Protein AF-D1GCA0-F1 (afdb_monomer_lite)

InterPro domains:
  IPR001223 Glycoside hydrolase family 18, catalytic domain [PF00704] (4-141)
  IPR001223 Glycoside hydrolase family 18, catalytic domain [PS51910] (1-158)
  IPR017853 Glycoside hydrolase superfamily [SSF51445] (5-152)
  IPR029070 Chitinase insertion domain superfamily [G3DSA:3.10.50.10] (46-112)
  IPR029070 Chitinase insertion domain superfamily [SSF54556] (42-112)
  IPR050314 Glycosyl hydrolase family 18 [PTHR11177] (16-155)

Secondary structure (DSSP, 8-state):
--TTSSSB---TT-HHHHHHHHHHHHTTT--GGG-EEEEESEEEEEEES-TT--STTSBEEEPPPPPTTT--TTEEEHHHHHHHHHHHT---EEETTTTEEEEEETTEEEEE--HHHHHHHHHHHHHTT-SEEEEE-GGGS-TT-HHHHHHHHH-TTGGG-------SSSS---------S--PPPTTPPPPTT-PPPBP-STTPPTT-B----SS---

Radius of gyration: 20.36 Å; chains: 1; bounding box: 47×57×42 Å

Sequence (219 aa):
GNKWTGDFLDAHTNLTELTESLDLLWRNDISPDKVVMGIAFYSRAFTVADTNCMTPGCRFASGPDAGPCSAQTGILLNSELDDIRTNKSLTPTLDKEAAVQIVTWDNQWATYDDETTFKLRTEFAKNTCLGGVMVWAVSHDTYDGSYSRALAAISPRSNQFKALTVSSDGLTVTEDERVRQCKWTNCGQTCPDDYVAVSRSDPGYRKGELMMDSIDCPK

Structure (mmCIF, N/CA/C/O backbone):
data_AF-D1GCA0-F1
#
_entry.id   AF-D1GCA0-F1
#
loop_
_atom_site.group_PDB
_atom_site.id
_atom_site.type_symbol
_atom_site.label_atom_id
_atom_site.label_alt_id
_atom_site.label_comp_id
_atom_site.label_asym_id
_atom_site.label_entity_id
_atom_site.label_seq_id
_atom_site.pdbx_PDB_ins_code
_atom_site.Cartn_x
_atom_site.Cartn_y
_atom_site.Cartn_z
_atom_site.occupancy
_atom_site.B_iso_or_equiv
_atom_site.auth_seq_id
_atom_site.auth_comp_id
_atom_site.auth_asym_id
_atom_site.auth_atom_id
_atom_site.pdbx_PDB_model_num
ATOM 1 N N . GLY A 1 1 ? -24.423 -10.823 -2.439 1.00 49.25 1 GLY A N 1
ATOM 2 C CA . GLY A 1 1 ? -23.350 -10.961 -3.443 1.00 49.25 1 GLY A CA 1
ATOM 3 C C . GLY A 1 1 ? -23.150 -12.422 -3.790 1.00 49.25 1 GLY A C 1
ATOM 4 O O . GLY A 1 1 ? -23.690 -13.275 -3.090 1.00 49.25 1 GLY A O 1
ATOM 5 N N . ASN A 1 2 ? -22.413 -12.721 -4.865 1.00 52.22 2 ASN A N 1
ATOM 6 C CA . ASN A 1 2 ? -21.930 -14.085 -5.098 1.00 52.22 2 ASN A CA 1
ATOM 7 C C . ASN A 1 2 ? -20.855 -14.422 -4.035 1.00 52.22 2 ASN A C 1
ATOM 9 O O . ASN A 1 2 ? -20.308 -13.510 -3.416 1.00 52.22 2 ASN A O 1
ATOM 13 N N . LYS A 1 3 ? -20.561 -15.708 -3.802 1.00 57.75 3 LYS A N 1
ATOM 14 C CA . LYS A 1 3 ? -19.644 -16.145 -2.727 1.00 57.75 3 LYS A CA 1
ATOM 15 C C . LYS A 1 3 ? -18.187 -15.663 -2.868 1.00 57.75 3 LYS A C 1
ATOM 17 O O . LYS A 1 3 ? -17.429 -15.806 -1.922 1.00 57.75 3 LYS A O 1
ATOM 22 N N . TRP A 1 4 ? -17.822 -15.134 -4.033 1.00 62.09 4 TRP A N 1
ATOM 23 C CA . TRP A 1 4 ? -16.486 -14.669 -4.413 1.00 62.09 4 TRP A CA 1
ATOM 24 C C . TRP A 1 4 ? -16.377 -13.137 -4.493 1.00 62.09 4 TRP A C 1
ATOM 26 O O . TRP A 1 4 ? -15.285 -12.601 -4.458 1.00 62.09 4 TRP A O 1
ATOM 36 N N . THR A 1 5 ? -17.500 -12.422 -4.599 1.00 70.00 5 THR A N 1
ATOM 37 C CA . THR A 1 5 ? -17.575 -10.951 -4.674 1.00 70.00 5 THR A CA 1
ATOM 38 C C . THR A 1 5 ? -18.537 -10.437 -3.602 1.00 70.00 5 THR A C 1
ATOM 40 O O . THR A 1 5 ? -19.523 -9.741 -3.884 1.00 70.00 5 THR A O 1
ATOM 43 N N . GLY A 1 6 ? -18.338 -10.926 -2.379 1.00 85.88 6 GLY A N 1
ATOM 44 C CA . GLY A 1 6 ? -19.095 -10.505 -1.209 1.00 85.88 6 GLY A CA 1
ATOM 45 C C . GLY A 1 6 ? -18.614 -9.164 -0.666 1.00 85.88 6 GLY A C 1
ATOM 46 O O . GLY A 1 6 ? -17.624 -8.600 -1.119 1.00 85.88 6 GLY A O 1
ATOM 47 N N . ASP A 1 7 ? -19.327 -8.672 0.334 1.00 92.06 7 ASP A N 1
ATOM 48 C CA . ASP A 1 7 ? -18.989 -7.505 1.143 1.00 92.06 7 ASP A CA 1
ATOM 49 C C . ASP A 1 7 ? -17.895 -7.833 2.170 1.00 92.06 7 ASP A C 1
ATOM 51 O O . ASP A 1 7 ? -18.039 -7.531 3.349 1.00 92.06 7 ASP A O 1
ATOM 55 N N . PHE A 1 8 ? -16.824 -8.502 1.740 1.00 93.94 8 PHE A N 1
ATOM 56 C CA . PHE A 1 8 ? -15.749 -8.960 2.616 1.00 93.94 8 PHE A CA 1
ATOM 57 C C . PHE A 1 8 ? -14.563 -7.994 2.614 1.00 93.94 8 PHE A C 1
ATOM 59 O O . PHE A 1 8 ? -14.211 -7.428 1.581 1.00 93.94 8 PHE A O 1
ATOM 66 N N . LEU A 1 9 ? -13.952 -7.809 3.782 1.00 95.25 9 LEU A N 1
ATOM 67 C CA . LEU A 1 9 ? -12.674 -7.129 3.939 1.00 95.25 9 LEU A CA 1
ATOM 68 C C . LEU A 1 9 ? -11.596 -7.974 3.270 1.00 95.25 9 LEU A C 1
ATOM 70 O O . LEU A 1 9 ? -11.377 -9.120 3.664 1.00 95.25 9 LEU A O 1
ATOM 74 N N . ASP A 1 10 ? -10.920 -7.391 2.291 1.00 94.06 10 ASP A N 1
ATOM 75 C CA . ASP A 1 10 ? -9.757 -7.983 1.645 1.00 94.06 10 ASP A CA 1
ATOM 76 C C . ASP A 1 10 ? -8.827 -6.880 1.138 1.00 94.06 10 ASP A C 1
ATOM 78 O O . ASP A 1 10 ? -9.198 -5.701 1.036 1.00 94.06 10 ASP A O 1
ATOM 82 N N . ALA A 1 11 ? -7.587 -7.256 0.867 1.00 94.56 11 ALA A N 1
ATO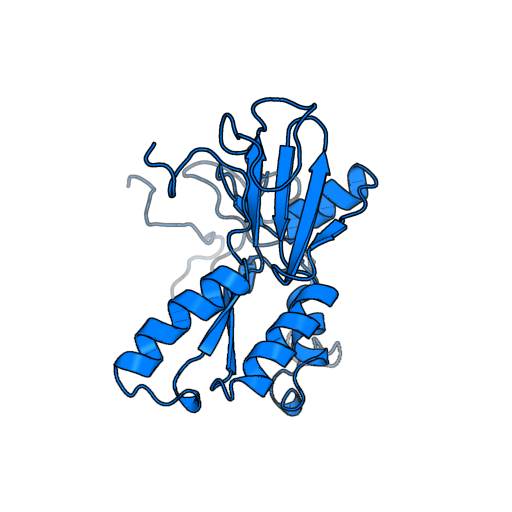M 83 C CA . ALA A 1 11 ? -6.565 -6.344 0.418 1.00 94.56 11 ALA A CA 1
ATOM 84 C C . ALA A 1 11 ? -6.637 -6.136 -1.092 1.00 94.56 11 ALA A C 1
ATOM 86 O O . ALA A 1 11 ? -6.470 -7.056 -1.882 1.00 94.56 11 ALA A O 1
ATOM 87 N N . HIS A 1 12 ? -6.777 -4.882 -1.515 1.00 92.94 12 HIS A N 1
ATOM 88 C CA . HIS A 1 12 ? -6.793 -4.529 -2.940 1.00 92.94 12 HIS A CA 1
ATOM 89 C C . HIS A 1 12 ? -5.475 -4.833 -3.678 1.00 92.94 12 HIS A C 1
ATOM 91 O O . HIS A 1 12 ? -5.421 -4.819 -4.906 1.00 92.94 12 HIS A O 1
ATOM 97 N N . THR A 1 13 ? -4.407 -5.059 -2.917 1.00 94.31 13 THR A N 1
ATOM 98 C CA . THR A 1 13 ? -3.049 -5.358 -3.363 1.00 94.31 13 THR A CA 1
ATOM 99 C C . THR A 1 13 ? -2.613 -6.781 -2.993 1.00 94.31 13 THR A C 1
ATOM 101 O O . THR A 1 13 ? -1.414 -7.066 -3.008 1.00 94.31 13 THR A O 1
ATOM 104 N N . ASN A 1 14 ? -3.563 -7.677 -2.693 1.00 95.69 14 ASN A N 1
ATOM 105 C CA . ASN A 1 14 ? -3.295 -9.056 -2.293 1.00 95.69 14 ASN A CA 1
ATOM 106 C C . ASN A 1 14 ? -2.416 -9.789 -3.326 1.00 95.69 14 ASN A C 1
ATOM 108 O O . ASN A 1 14 ? -2.804 -10.000 -4.478 1.00 95.69 14 ASN A O 1
ATOM 112 N N . LEU A 1 15 ? -1.203 -10.166 -2.914 1.00 96.12 15 LEU A N 1
ATOM 113 C CA . LEU A 1 15 ? -0.208 -10.775 -3.794 1.00 96.12 15 LEU A CA 1
ATOM 114 C C . LEU A 1 15 ? -0.631 -12.162 -4.303 1.00 96.12 15 LEU A C 1
ATOM 116 O O . LEU A 1 15 ? -0.226 -12.555 -5.399 1.00 96.12 15 LEU A O 1
ATOM 120 N N . THR A 1 16 ? -1.459 -12.889 -3.547 1.00 94.94 16 THR A N 1
ATOM 121 C CA . THR A 1 16 ? -1.982 -14.196 -3.974 1.00 94.94 16 THR A CA 1
ATOM 122 C C . THR A 1 16 ? -2.926 -14.040 -5.169 1.00 94.94 16 THR A C 1
ATOM 124 O O . THR A 1 16 ? -2.688 -14.649 -6.211 1.00 94.94 16 THR A O 1
ATOM 127 N N . GLU A 1 17 ? -3.892 -13.120 -5.092 1.00 93.69 17 GLU A N 1
ATOM 128 C CA . GLU A 1 17 ? -4.790 -12.786 -6.207 1.00 93.69 17 GLU A CA 1
ATOM 129 C C . GLU A 1 17 ? -4.039 -12.184 -7.402 1.00 93.69 17 GLU A C 1
ATOM 131 O O . GLU A 1 17 ? -4.348 -12.471 -8.563 1.00 93.69 17 GLU A O 1
ATOM 136 N N . LEU A 1 18 ? -3.011 -11.368 -7.138 1.00 94.75 18 LEU A N 1
ATOM 137 C CA . LEU A 1 18 ? -2.137 -10.837 -8.184 1.00 94.75 18 LEU A CA 1
ATOM 138 C C . LEU A 1 18 ? -1.429 -11.977 -8.926 1.00 94.75 18 LEU A C 1
ATOM 140 O O . LEU A 1 18 ? -1.359 -11.958 -10.155 1.00 94.75 18 LEU A O 1
ATOM 144 N N . THR A 1 19 ? -0.945 -12.987 -8.202 1.00 94.81 19 THR A N 1
ATOM 145 C CA . THR A 1 19 ? -0.281 -14.160 -8.788 1.00 94.81 19 THR A CA 1
ATOM 146 C C . THR A 1 19 ? -1.238 -14.958 -9.672 1.00 94.81 19 THR A C 1
ATOM 148 O O . THR A 1 19 ? -0.874 -15.310 -10.795 1.00 94.81 19 THR A O 1
ATOM 151 N N . GLU A 1 20 ? -2.476 -15.181 -9.223 1.00 94.56 20 GLU A N 1
ATOM 152 C CA . GLU A 1 20 ? -3.515 -15.824 -10.041 1.00 94.56 20 GLU A CA 1
ATOM 153 C C . GLU A 1 20 ? -3.855 -14.998 -11.290 1.00 94.56 20 GLU A C 1
ATOM 155 O O . GLU A 1 20 ? -4.016 -15.541 -12.383 1.00 94.56 20 GLU A O 1
ATOM 160 N N . SER A 1 21 ? -3.900 -13.671 -11.158 1.00 93.25 21 SER A N 1
ATOM 161 C CA . SER A 1 21 ? -4.176 -12.763 -12.275 1.00 93.25 21 SER A CA 1
ATOM 162 C C . SER A 1 21 ? -3.061 -12.769 -13.327 1.00 93.25 21 SER A C 1
ATOM 164 O O . SER A 1 21 ? -3.344 -12.697 -14.524 1.00 93.25 21 SER A O 1
ATOM 166 N N . LEU A 1 22 ? -1.795 -12.893 -12.913 1.00 95.94 22 LEU A N 1
ATOM 167 C CA . LEU A 1 22 ? -0.655 -13.002 -13.831 1.00 95.94 22 LEU A CA 1
ATOM 168 C C . LEU A 1 22 ? -0.685 -14.293 -14.660 1.00 95.94 22 LEU A C 1
ATOM 170 O O . LEU A 1 22 ? -0.224 -14.280 -15.801 1.00 95.94 22 LEU A O 1
ATOM 174 N N . ASP A 1 23 ? -1.275 -15.377 -14.148 1.00 95.38 23 ASP A N 1
ATOM 175 C CA . ASP A 1 23 ? -1.420 -16.634 -14.896 1.00 95.38 23 ASP A CA 1
ATOM 176 C C . ASP A 1 23 ? -2.205 -16.438 -16.205 1.00 95.38 23 ASP A C 1
ATOM 178 O O . ASP A 1 23 ? -1.912 -17.067 -17.224 1.00 95.38 23 ASP A O 1
ATOM 182 N N . LEU A 1 24 ? -3.147 -15.488 -16.234 1.00 96.12 24 LEU A N 1
ATOM 183 C CA . LEU A 1 24 ? -3.864 -15.121 -17.458 1.00 96.12 24 LEU A CA 1
ATOM 184 C C . LEU A 1 24 ? -2.924 -14.569 -18.541 1.00 96.12 24 LEU A C 1
ATOM 186 O O . LEU A 1 24 ? -3.163 -14.807 -19.725 1.00 96.12 24 LEU A O 1
ATOM 190 N N . LEU A 1 25 ? -1.852 -13.866 -18.164 1.00 97.19 25 LEU A N 1
ATOM 191 C CA . LEU A 1 25 ? -0.849 -13.361 -19.107 1.00 97.19 25 LEU A CA 1
ATOM 192 C C . LEU A 1 25 ? 0.031 -14.500 -19.630 1.00 97.19 25 LEU A C 1
ATOM 194 O O . LEU A 1 25 ? 0.287 -14.579 -20.832 1.00 97.19 25 LEU A O 1
ATOM 198 N N . TRP A 1 26 ? 0.443 -15.414 -18.748 1.00 95.81 26 TRP A N 1
ATOM 199 C CA . TRP A 1 26 ? 1.304 -16.548 -19.101 1.00 95.81 26 TRP A CA 1
ATOM 200 C C . TRP A 1 26 ? 0.610 -17.540 -20.030 1.00 95.81 26 TRP A C 1
ATOM 202 O O . TRP A 1 26 ? 1.227 -18.034 -20.969 1.00 95.81 26 TRP A O 1
ATOM 212 N N . ARG A 1 27 ? -0.699 -17.751 -19.859 1.00 96.50 27 ARG A N 1
ATOM 213 C CA . ARG A 1 27 ? -1.524 -18.555 -20.781 1.00 96.50 27 ARG A CA 1
ATOM 214 C C . ARG A 1 27 ? -1.636 -17.972 -22.194 1.00 96.50 27 ARG A C 1
ATOM 216 O O . ARG A 1 27 ? -2.106 -18.669 -23.087 1.00 96.50 27 ARG A O 1
ATOM 223 N N . ASN A 1 28 ? -1.248 -16.713 -22.384 1.00 97.50 28 ASN A N 1
ATOM 224 C CA . ASN A 1 28 ? -1.249 -16.018 -23.671 1.00 97.50 28 ASN A CA 1
ATOM 225 C C . ASN A 1 28 ? 0.176 -15.735 -24.182 1.00 97.50 28 ASN A C 1
ATOM 227 O O . ASN A 1 28 ? 0.365 -14.825 -24.989 1.00 97.50 28 ASN A O 1
ATOM 231 N N . ASP A 1 29 ? 1.178 -16.479 -23.697 1.00 96.75 29 ASP A N 1
ATOM 232 C CA . ASP A 1 29 ? 2.583 -16.378 -24.118 1.00 96.75 29 ASP A CA 1
ATOM 233 C C . ASP A 1 29 ? 3.179 -14.961 -23.981 1.00 96.75 29 ASP A C 1
ATOM 235 O O . ASP A 1 29 ? 4.113 -14.570 -24.693 1.00 96.75 29 ASP A O 1
ATOM 239 N N . ILE A 1 30 ? 2.653 -14.158 -23.050 1.00 97.94 30 ILE A N 1
ATOM 240 C CA . ILE A 1 30 ? 3.244 -12.863 -22.722 1.00 97.94 30 ILE A CA 1
ATOM 241 C C . ILE A 1 30 ? 4.518 -13.119 -21.923 1.00 97.94 30 ILE A C 1
ATOM 243 O O . ILE A 1 30 ? 4.487 -13.712 -20.855 1.00 97.94 30 ILE A O 1
ATOM 247 N N . SER A 1 31 ? 5.658 -12.663 -22.433 1.00 97.44 31 SER A N 1
ATOM 248 C CA . SER A 1 31 ? 6.925 -12.808 -21.715 1.00 97.44 31 SER A CA 1
ATOM 249 C C . SER A 1 31 ? 6.941 -11.939 -20.440 1.00 97.44 31 SER A C 1
ATOM 251 O O . SER A 1 31 ? 6.560 -10.765 -20.527 1.00 97.44 31 SER A O 1
ATOM 253 N N . PRO A 1 32 ? 7.387 -12.453 -19.272 1.00 96.50 32 PRO A N 1
ATOM 254 C CA . PRO A 1 32 ? 7.345 -11.710 -18.009 1.00 96.50 32 PRO A CA 1
ATOM 255 C C . PRO A 1 32 ? 8.078 -10.367 -18.001 1.00 96.50 32 PRO A C 1
ATOM 257 O O . PRO A 1 32 ? 7.603 -9.410 -17.391 1.00 96.50 32 PRO A O 1
ATOM 260 N N . ASP A 1 33 ? 9.166 -10.237 -18.759 1.00 96.31 33 ASP A N 1
ATOM 261 C CA . ASP A 1 33 ? 9.940 -8.997 -18.898 1.00 96.31 33 ASP A CA 1
ATOM 262 C C . ASP A 1 33 ? 9.151 -7.846 -19.550 1.00 96.31 33 ASP A C 1
ATOM 264 O O . ASP A 1 33 ? 9.568 -6.689 -19.479 1.00 96.31 33 ASP A O 1
ATOM 268 N N . LYS A 1 34 ? 7.994 -8.138 -20.156 1.00 96.75 34 LYS A N 1
ATOM 269 C CA . LYS A 1 34 ? 7.064 -7.143 -20.714 1.00 96.75 34 LYS A CA 1
ATOM 270 C C . LYS A 1 34 ? 5.966 -6.719 -19.740 1.00 96.75 34 LYS A C 1
ATOM 272 O O . LYS A 1 34 ? 5.154 -5.861 -20.081 1.00 96.75 34 LYS A O 1
ATOM 277 N N . VAL A 1 35 ? 5.918 -7.313 -18.551 1.00 97.12 35 VAL A N 1
ATOM 278 C CA . VAL A 1 35 ? 4.902 -7.041 -17.533 1.00 97.12 35 VAL A CA 1
ATOM 279 C C . VAL A 1 35 ? 5.511 -6.189 -16.426 1.00 97.12 35 VAL A C 1
ATOM 281 O O . VAL A 1 35 ? 6.565 -6.511 -15.886 1.00 97.12 35 VAL A O 1
ATOM 284 N N . VAL A 1 36 ? 4.841 -5.092 -16.078 1.00 95.12 36 VAL A N 1
ATOM 285 C CA . VAL A 1 36 ? 5.255 -4.171 -15.012 1.00 95.12 36 VAL A CA 1
ATOM 286 C C . VAL A 1 36 ? 4.224 -4.231 -13.894 1.00 95.12 36 VAL A C 1
ATOM 288 O O . VAL A 1 36 ? 3.037 -4.021 -14.134 1.00 95.12 36 VAL A O 1
ATOM 291 N N . MET A 1 37 ? 4.669 -4.524 -12.673 1.00 94.56 37 MET A N 1
ATOM 292 C CA . MET A 1 37 ? 3.774 -4.697 -11.529 1.00 94.56 37 MET A CA 1
ATOM 293 C C . MET A 1 37 ? 3.418 -3.357 -10.883 1.00 94.56 37 MET A C 1
ATOM 295 O O . MET A 1 37 ? 4.299 -2.564 -10.561 1.00 94.56 37 MET A O 1
ATOM 299 N N . GLY A 1 38 ? 2.129 -3.110 -10.660 1.00 93.88 38 GLY A N 1
ATOM 300 C CA 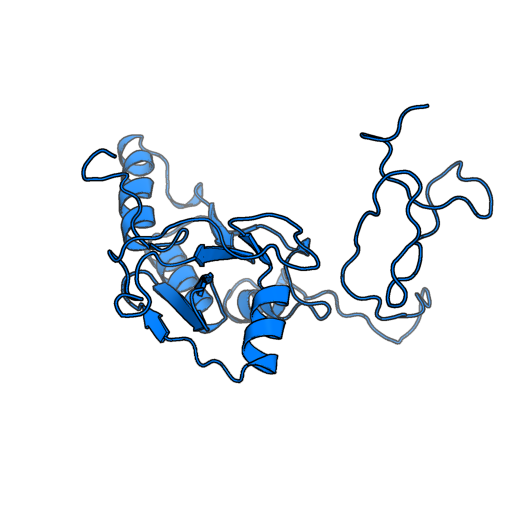. GLY A 1 38 ? 1.659 -1.913 -9.962 1.00 93.88 38 GLY A CA 1
ATOM 301 C C . GLY A 1 38 ? 1.882 -1.978 -8.446 1.00 93.88 38 GLY A C 1
ATOM 302 O O . GLY A 1 38 ? 1.593 -2.988 -7.807 1.00 93.88 38 GLY A O 1
ATOM 303 N N . ILE A 1 39 ? 2.341 -0.871 -7.872 1.00 93.56 39 ILE A N 1
ATOM 304 C CA . ILE A 1 39 ? 2.455 -0.604 -6.438 1.00 93.56 39 ILE A CA 1
ATOM 305 C C . ILE A 1 39 ? 1.548 0.584 -6.108 1.00 93.56 39 ILE A C 1
ATOM 307 O O . ILE A 1 39 ? 1.548 1.587 -6.825 1.00 93.56 39 ILE A O 1
ATOM 311 N N . ALA A 1 40 ? 0.771 0.473 -5.034 1.00 94.38 40 ALA A N 1
ATOM 312 C CA . ALA A 1 40 ? -0.169 1.505 -4.623 1.00 94.38 40 ALA A CA 1
ATOM 313 C C . ALA A 1 40 ? 0.463 2.417 -3.564 1.00 94.38 40 ALA A C 1
ATOM 315 O O . ALA A 1 40 ? 0.916 1.956 -2.522 1.00 94.38 40 ALA A O 1
ATOM 316 N N . PHE A 1 41 ? 0.462 3.723 -3.818 1.00 95.50 41 PHE A N 1
ATOM 317 C CA . PHE A 1 41 ? 0.724 4.765 -2.813 1.00 95.50 41 PHE A CA 1
ATOM 318 C C . PHE A 1 41 ? -0.587 5.266 -2.195 1.00 95.50 41 PHE A C 1
ATOM 320 O O . PHE A 1 41 ? -0.719 6.407 -1.762 1.00 95.50 41 PHE A O 1
ATOM 327 N N . TYR A 1 42 ? -1.598 4.411 -2.199 1.00 95.56 42 TYR A N 1
ATOM 328 C CA . TYR A 1 42 ? -2.874 4.652 -1.564 1.00 95.56 42 TYR A CA 1
ATOM 329 C C . TYR A 1 42 ? -3.334 3.368 -0.896 1.00 95.56 42 TYR A C 1
ATOM 331 O O . TYR A 1 42 ? -2.868 2.266 -1.183 1.00 95.56 42 TYR A O 1
ATOM 339 N N . SER A 1 43 ? -4.288 3.545 -0.007 1.00 95.94 43 SER A N 1
ATOM 340 C CA . SER A 1 43 ? -4.916 2.507 0.775 1.00 95.94 43 SER A CA 1
ATOM 341 C C . SER A 1 43 ? -6.348 2.317 0.304 1.00 95.94 43 SER A C 1
ATOM 343 O O . SER A 1 43 ? -7.028 3.282 -0.058 1.00 95.94 43 SER A O 1
ATOM 345 N N . ARG A 1 44 ? -6.843 1.082 0.372 1.00 95.69 44 ARG A N 1
ATOM 346 C CA . ARG A 1 44 ? -8.286 0.824 0.354 1.00 95.69 44 ARG A CA 1
ATOM 347 C C . ARG A 1 44 ? -8.751 0.620 1.775 1.00 95.69 44 ARG A C 1
ATOM 349 O O . ARG A 1 44 ? -8.183 -0.190 2.506 1.00 95.69 44 ARG A O 1
ATOM 356 N N . ALA A 1 45 ? -9.768 1.379 2.144 1.00 96.50 45 ALA A N 1
ATOM 357 C CA . ALA A 1 45 ? -10.302 1.397 3.489 1.00 96.50 45 ALA A CA 1
ATOM 358 C C . ALA A 1 45 ? -11.818 1.201 3.474 1.00 96.50 45 ALA A C 1
ATOM 360 O O . ALA A 1 45 ? -12.476 1.439 2.461 1.00 96.50 45 ALA A O 1
ATOM 361 N N . PHE A 1 46 ? -12.349 0.721 4.592 1.00 97.44 46 PHE A N 1
ATOM 362 C CA . PHE A 1 46 ? -13.731 0.301 4.760 1.00 97.44 46 PHE A CA 1
ATOM 363 C C . PHE A 1 46 ? -14.193 0.567 6.188 1.00 97.44 46 PHE A C 1
ATOM 365 O O . PHE A 1 46 ? -13.416 0.436 7.133 1.00 97.44 46 PHE A O 1
ATOM 372 N N . THR A 1 47 ? -15.483 0.841 6.347 1.00 97.81 47 THR A N 1
ATOM 373 C CA . THR A 1 47 ? -16.147 0.756 7.647 1.00 97.81 47 THR A CA 1
ATOM 374 C C . THR A 1 47 ? -16.651 -0.667 7.857 1.00 97.81 47 THR A C 1
ATOM 376 O O . THR A 1 47 ? -17.409 -1.190 7.036 1.00 97.81 47 THR A O 1
ATOM 379 N N . VAL A 1 48 ? -16.236 -1.310 8.947 1.00 97.94 48 VAL A N 1
ATOM 380 C CA . VAL A 1 48 ? -16.596 -2.701 9.258 1.00 97.94 48 VAL A CA 1
ATOM 381 C C . VAL A 1 48 ? -18.066 -2.820 9.667 1.00 97.94 48 VAL A C 1
ATOM 383 O O . VAL A 1 48 ? -18.632 -1.909 10.271 1.00 97.94 48 VAL A O 1
ATOM 386 N N . ALA A 1 49 ? -18.696 -3.952 9.349 1.00 97.62 49 ALA A N 1
ATOM 387 C CA . ALA A 1 49 ? -20.075 -4.228 9.754 1.00 97.62 49 ALA A CA 1
ATOM 388 C C . ALA A 1 49 ? -20.191 -4.628 11.235 1.00 97.62 49 ALA A C 1
ATOM 390 O O . ALA A 1 49 ? -21.225 -4.397 11.857 1.00 97.62 49 ALA A O 1
ATOM 391 N N . ASP A 1 50 ? -19.133 -5.220 11.790 1.00 97.25 50 ASP A N 1
ATOM 392 C CA . ASP A 1 50 ? -19.035 -5.625 13.191 1.00 97.25 50 ASP A CA 1
ATOM 393 C C . ASP A 1 50 ? -17.620 -5.333 13.699 1.00 97.25 50 ASP A C 1
ATOM 395 O O . ASP A 1 50 ? -16.647 -5.886 13.191 1.00 97.25 50 ASP A O 1
ATOM 399 N N . THR A 1 51 ? -17.490 -4.479 14.714 1.00 97.19 51 THR A N 1
ATOM 400 C CA . THR A 1 51 ? -16.190 -4.128 15.310 1.00 97.19 51 THR A CA 1
ATOM 401 C C . THR A 1 51 ? -15.540 -5.291 16.058 1.00 97.19 51 THR A C 1
ATOM 403 O O . THR A 1 51 ? -14.351 -5.234 16.356 1.00 97.19 51 THR A O 1
ATOM 406 N N . ASN A 1 52 ? -16.276 -6.374 16.323 1.00 97.06 52 ASN A N 1
ATOM 407 C CA . ASN A 1 52 ? -15.706 -7.617 16.845 1.00 97.06 52 ASN A CA 1
ATOM 408 C C . ASN A 1 52 ? -15.066 -8.487 15.744 1.00 97.06 52 ASN A C 1
ATOM 410 O O . ASN A 1 52 ? -14.416 -9.482 16.062 1.00 97.06 52 ASN A O 1
ATOM 414 N N . CYS A 1 53 ? -15.229 -8.128 14.464 1.00 96.75 53 CYS A N 1
ATOM 415 C CA . CYS A 1 53 ? -14.676 -8.833 13.309 1.00 96.75 53 CYS A CA 1
ATOM 416 C C . CYS A 1 53 ? -13.922 -7.846 12.398 1.00 96.75 53 CYS A C 1
ATOM 418 O O . CYS A 1 53 ? -14.500 -7.238 11.499 1.00 96.75 53 CYS A O 1
ATOM 420 N N . MET A 1 54 ? -12.609 -7.701 12.613 1.00 96.44 54 MET A N 1
ATOM 421 C CA . MET A 1 54 ? -11.751 -6.762 11.865 1.00 96.44 54 MET A CA 1
ATOM 422 C C . MET A 1 54 ? -10.575 -7.443 11.143 1.00 96.44 54 MET A C 1
ATOM 424 O O . MET A 1 54 ? -9.525 -6.839 10.929 1.00 96.44 54 MET A O 1
ATOM 428 N N . THR A 1 55 ? -10.727 -8.713 10.776 1.00 95.44 55 THR A N 1
ATOM 429 C CA . THR A 1 55 ? -9.739 -9.478 9.997 1.00 95.44 55 THR A CA 1
ATOM 430 C C . THR A 1 55 ? -10.203 -9.654 8.548 1.00 95.44 55 THR A C 1
ATOM 432 O O . THR A 1 55 ? -11.402 -9.521 8.282 1.00 95.44 55 THR A O 1
ATOM 435 N N . PRO A 1 56 ? -9.303 -9.990 7.604 1.00 94.81 56 PRO A N 1
ATOM 436 C CA . PRO A 1 56 ? -9.711 -10.408 6.265 1.00 94.81 56 PRO A CA 1
ATOM 437 C C . PRO A 1 56 ? -10.826 -11.467 6.307 1.00 94.81 56 PRO A C 1
ATOM 439 O O . PRO A 1 56 ? -10.849 -12.328 7.192 1.00 94.81 56 PRO A O 1
ATOM 442 N N . GLY A 1 57 ? -11.793 -11.360 5.395 1.00 93.50 57 GLY A N 1
ATOM 443 C CA . GLY A 1 57 ? -12.994 -12.202 5.354 1.00 93.50 57 GLY A CA 1
ATOM 444 C C . GLY A 1 57 ? -14.145 -11.764 6.275 1.00 93.50 57 GLY A C 1
ATOM 445 O O . GLY A 1 57 ? -15.259 -12.272 6.131 1.00 93.50 57 GLY A O 1
ATOM 446 N N . CYS A 1 58 ? -13.939 -10.809 7.189 1.00 95.88 58 CYS A N 1
ATOM 447 C CA . CYS A 1 58 ? -15.041 -10.144 7.896 1.00 95.88 58 CYS A CA 1
ATOM 448 C C . CYS A 1 58 ? -15.844 -9.254 6.944 1.00 95.88 58 CYS A C 1
ATOM 450 O O . CYS A 1 58 ? -15.368 -8.912 5.867 1.00 95.88 58 CYS A O 1
ATOM 452 N N . ARG A 1 59 ? -17.064 -8.857 7.323 1.00 96.00 59 ARG A N 1
ATOM 453 C CA . ARG A 1 59 ? -17.900 -8.011 6.460 1.00 96.00 59 ARG A CA 1
ATOM 454 C C . ARG A 1 59 ? -17.654 -6.521 6.666 1.00 96.00 59 ARG A C 1
ATOM 456 O O . ARG A 1 59 ? -17.505 -6.075 7.804 1.00 96.00 59 ARG A O 1
ATOM 463 N N . PHE A 1 60 ? -17.702 -5.747 5.586 1.00 96.56 60 PHE A N 1
ATOM 464 C CA . PHE A 1 60 ? -17.795 -4.289 5.644 1.00 96.56 60 PHE A CA 1
ATOM 465 C C . PHE A 1 60 ? -19.234 -3.807 5.445 1.00 96.56 60 PHE A C 1
ATOM 467 O O . PHE A 1 60 ? -20.024 -4.432 4.745 1.00 96.56 60 PHE A O 1
ATOM 474 N N . ALA A 1 61 ? -19.575 -2.676 6.060 1.00 96.00 61 ALA A N 1
ATOM 475 C CA . ALA A 1 61 ? -20.867 -2.015 5.895 1.00 96.00 61 ALA A CA 1
ATOM 476 C C . ALA A 1 61 ? -20.835 -0.945 4.794 1.00 96.00 61 ALA A C 1
ATOM 478 O O . ALA A 1 61 ? -21.820 -0.754 4.081 1.00 96.00 61 ALA A O 1
ATOM 479 N N . SER A 1 62 ? -19.709 -0.243 4.653 1.00 95.31 62 SER A N 1
ATOM 480 C CA . SER A 1 62 ? -19.542 0.846 3.688 1.00 95.31 62 SER A CA 1
ATOM 481 C C . SER A 1 62 ? -18.065 1.132 3.408 1.00 95.31 62 SER A C 1
ATOM 483 O O . SER A 1 62 ? -17.171 0.516 3.991 1.00 95.31 62 SER A O 1
ATOM 485 N N . GLY A 1 63 ? -17.805 2.106 2.530 1.00 93.56 63 GLY A N 1
ATOM 486 C CA . GLY A 1 63 ? -16.507 2.777 2.497 1.00 93.56 63 GLY A CA 1
ATOM 487 C C . GLY A 1 63 ? -16.219 3.520 3.814 1.00 93.56 63 GLY A C 1
ATOM 488 O O . GLY A 1 63 ? -17.118 3.649 4.650 1.00 93.56 63 GLY A O 1
ATOM 489 N N . PRO A 1 64 ? -14.977 3.985 4.002 1.00 93.75 64 PRO A N 1
ATOM 490 C CA . PRO A 1 64 ? -14.533 4.710 5.169 1.00 93.75 64 PRO A CA 1
ATOM 491 C C . PRO A 1 64 ? -15.021 6.160 5.121 1.00 93.75 64 PRO A C 1
ATOM 493 O O . PRO A 1 64 ? -15.488 6.653 4.081 1.00 93.75 64 PRO A O 1
ATOM 496 N N . ASP A 1 65 ? -14.820 6.855 6.236 1.00 89.56 65 ASP A N 1
ATOM 497 C CA . ASP A 1 65 ? -14.867 8.312 6.259 1.00 89.56 65 ASP A CA 1
ATOM 498 C C . ASP A 1 65 ? -13.880 8.874 5.225 1.00 89.56 65 ASP A C 1
ATOM 500 O O . ASP A 1 65 ? -12.746 8.402 5.102 1.00 89.56 65 ASP A O 1
ATOM 504 N N . ALA A 1 66 ? -14.330 9.854 4.439 1.00 90.19 66 ALA A N 1
ATOM 505 C CA . ALA A 1 66 ? -13.511 10.436 3.384 1.00 90.19 66 ALA A CA 1
ATOM 506 C C . ALA A 1 66 ? -12.297 11.166 3.979 1.00 90.19 66 ALA A C 1
ATOM 508 O O . ALA A 1 66 ? -12.434 11.950 4.922 1.00 90.19 66 ALA A O 1
ATOM 509 N N . GLY A 1 67 ? -11.121 10.933 3.394 1.00 88.12 67 GLY A N 1
ATOM 510 C CA . GLY A 1 67 ? -9.901 11.632 3.777 1.00 88.12 67 GLY A CA 1
ATOM 511 C C . GLY A 1 67 ? -9.957 13.133 3.443 1.00 88.12 67 GLY A C 1
ATOM 512 O O . GLY A 1 67 ? -10.656 13.537 2.506 1.00 88.12 67 GLY A O 1
ATOM 513 N N . PRO A 1 68 ? -9.243 13.990 4.195 1.00 85.44 68 PRO A N 1
ATOM 514 C CA . PRO A 1 68 ? -9.265 15.445 3.997 1.00 85.44 68 PRO A CA 1
ATOM 515 C C . PRO A 1 68 ? -8.676 15.906 2.647 1.00 85.44 68 PRO A C 1
ATOM 517 O O . PRO A 1 68 ? -9.052 16.968 2.124 1.00 85.44 68 PRO A O 1
ATOM 520 N N . CYS A 1 69 ? -7.761 15.121 2.079 1.00 84.25 69 CYS A N 1
ATOM 521 C CA . CYS A 1 69 ? -7.091 15.371 0.807 1.00 84.25 69 CYS A CA 1
ATOM 522 C C . CYS A 1 69 ? -7.765 14.606 -0.334 1.00 84.25 69 CYS A C 1
ATOM 524 O O . CYS A 1 69 ? -8.134 15.224 -1.331 1.00 84.25 69 CYS A O 1
ATOM 526 N N . SER A 1 70 ? -7.956 13.292 -0.186 1.00 86.69 70 SER A N 1
ATOM 527 C CA . SER A 1 70 ? -8.566 12.445 -1.219 1.00 86.69 70 SER A CA 1
ATOM 528 C C . SER A 1 70 ? -10.036 12.777 -1.459 1.00 86.69 70 SER A C 1
ATOM 530 O O . SER A 1 70 ? -10.507 12.631 -2.585 1.00 86.69 70 SER A O 1
ATOM 532 N N . ALA A 1 71 ? -10.757 13.206 -0.415 1.00 86.75 71 ALA A N 1
ATOM 533 C CA . ALA A 1 71 ? -12.185 13.529 -0.439 1.00 86.75 71 ALA A CA 1
ATOM 534 C C . ALA A 1 71 ? -13.065 12.429 -1.071 1.00 86.75 71 ALA A C 1
ATOM 536 O O . ALA A 1 71 ? -14.163 12.702 -1.556 1.00 86.75 71 ALA A O 1
ATOM 537 N N . GLN A 1 72 ? -12.594 11.179 -1.047 1.00 84.62 72 GLN A N 1
ATOM 538 C CA . GLN A 1 72 ? -13.202 10.062 -1.753 1.00 84.62 72 GLN A CA 1
ATOM 539 C C . GLN A 1 72 ? -13.430 8.895 -0.799 1.00 84.62 72 GLN A C 1
ATOM 541 O O . GLN A 1 72 ? -12.498 8.368 -0.198 1.00 84.62 72 GLN A O 1
ATOM 546 N N . THR A 1 73 ? -14.674 8.427 -0.700 1.00 91.12 73 THR A N 1
ATOM 547 C CA . THR A 1 73 ? -14.946 7.198 0.051 1.00 91.12 73 THR A CA 1
ATOM 548 C C . THR A 1 73 ? -14.357 5.985 -0.683 1.00 91.12 73 THR A C 1
ATOM 550 O O . THR A 1 73 ? -14.460 5.841 -1.905 1.00 91.12 73 THR A O 1
ATOM 553 N N . GLY A 1 74 ? -13.713 5.109 0.079 1.00 92.06 74 GLY A N 1
ATOM 554 C CA . GLY A 1 74 ? -13.120 3.845 -0.356 1.00 92.06 74 GLY A CA 1
ATOM 555 C C . GLY A 1 74 ? -11.606 3.909 -0.528 1.00 92.06 74 GLY A C 1
ATOM 556 O O . GLY A 1 74 ? -10.980 2.861 -0.685 1.00 92.06 74 GLY A O 1
ATOM 557 N N . ILE A 1 75 ? -11.025 5.110 -0.513 1.00 93.06 75 ILE A N 1
ATOM 558 C CA . ILE A 1 75 ? -9.597 5.350 -0.713 1.00 93.06 75 ILE A CA 1
ATOM 559 C C . ILE A 1 75 ? -9.106 6.314 0.365 1.00 93.06 75 ILE A C 1
ATOM 561 O O . ILE A 1 75 ? -9.778 7.288 0.679 1.00 93.06 75 ILE A O 1
ATOM 565 N N . LEU A 1 76 ? -7.917 6.048 0.892 1.00 94.94 76 LEU A N 1
ATOM 566 C CA . LEU A 1 76 ? -7.118 7.027 1.624 1.00 94.94 76 LEU A CA 1
ATOM 567 C C . LEU A 1 76 ? -5.755 7.092 0.946 1.00 94.94 76 LEU A C 1
ATOM 569 O O . LEU A 1 76 ? -5.224 6.057 0.549 1.00 94.94 76 LEU A O 1
ATOM 573 N N . LEU A 1 77 ? -5.182 8.277 0.773 1.00 94.56 77 LEU A N 1
ATOM 574 C CA . LEU A 1 77 ? -3.789 8.372 0.330 1.00 94.56 77 LEU A CA 1
ATOM 575 C C . LEU A 1 77 ? -2.890 7.775 1.417 1.00 94.56 77 LEU A C 1
ATOM 577 O O . LEU A 1 77 ? -3.224 7.852 2.600 1.00 94.56 77 LEU A O 1
ATOM 581 N N . ASN A 1 78 ? -1.737 7.213 1.053 1.00 92.50 78 ASN A N 1
ATOM 582 C CA . ASN A 1 78 ? -0.815 6.714 2.074 1.00 92.50 78 ASN A CA 1
ATOM 583 C C . ASN A 1 78 ? -0.368 7.835 3.029 1.00 92.50 78 ASN A C 1
ATOM 585 O O . ASN A 1 78 ? -0.236 7.591 4.223 1.00 92.50 78 ASN A O 1
ATOM 589 N N . SER A 1 79 ? -0.239 9.073 2.532 1.00 91.56 79 SER A N 1
ATOM 590 C CA . SER A 1 79 ? -0.007 10.255 3.372 1.00 91.56 79 SER A CA 1
ATOM 591 C C . SER A 1 79 ? -1.113 10.481 4.412 1.00 91.56 79 SER A C 1
ATOM 593 O O . SER A 1 79 ? -0.819 10.709 5.580 1.00 91.56 79 SER A O 1
ATOM 595 N N . GLU A 1 80 ? -2.384 10.364 4.017 1.00 93.94 80 GLU A N 1
ATOM 596 C CA . GLU A 1 80 ? -3.523 10.495 4.935 1.00 93.94 80 GLU A CA 1
ATOM 597 C C . GLU A 1 80 ? -3.535 9.362 5.963 1.00 93.94 80 GLU A C 1
ATOM 599 O O . GLU A 1 80 ? -3.823 9.584 7.141 1.00 93.94 80 GLU A O 1
ATOM 604 N N . LEU A 1 8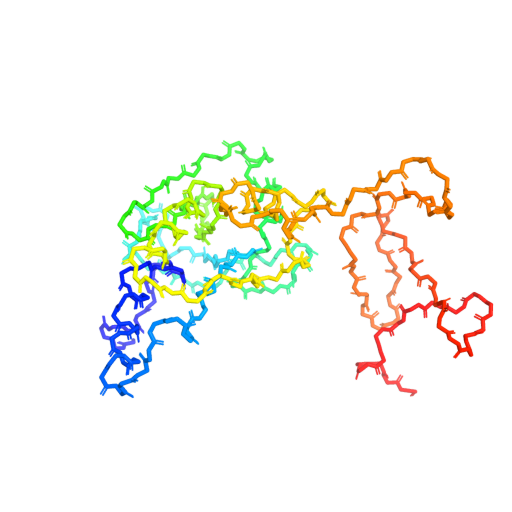1 ? -3.209 8.139 5.534 1.00 94.75 81 LEU A N 1
ATOM 605 C CA . LEU A 1 81 ? -3.150 6.999 6.437 1.00 94.75 81 LEU A CA 1
ATOM 606 C C . LEU A 1 81 ? -1.992 7.124 7.436 1.00 94.75 81 LEU A C 1
ATOM 608 O O . LEU A 1 81 ? -2.162 6.759 8.598 1.00 94.75 81 LEU A O 1
ATOM 612 N N . ASP A 1 82 ? -0.848 7.676 7.033 1.00 93.88 82 ASP A N 1
ATOM 613 C CA . ASP A 1 82 ? 0.272 7.960 7.936 1.00 93.88 82 ASP A CA 1
ATOM 614 C C . ASP A 1 82 ? -0.078 9.013 8.987 1.00 93.88 82 ASP A C 1
ATOM 616 O O . ASP A 1 82 ? 0.249 8.830 10.166 1.00 93.88 82 ASP A O 1
ATOM 620 N N . ASP A 1 83 ? -0.808 10.060 8.600 1.00 93.75 83 ASP A N 1
ATOM 621 C CA . ASP A 1 83 ? -1.334 11.052 9.538 1.00 93.75 83 ASP A CA 1
ATOM 622 C C . ASP A 1 83 ? -2.294 10.396 10.542 1.00 93.75 83 ASP A C 1
ATOM 624 O O . ASP A 1 83 ? -2.161 10.586 11.754 1.00 93.75 83 ASP A O 1
ATOM 628 N N . ILE A 1 84 ? -3.234 9.568 10.070 1.00 95.19 84 ILE A N 1
ATOM 629 C CA . ILE A 1 84 ? -4.174 8.828 10.930 1.00 95.19 84 ILE A CA 1
ATOM 630 C C . ILE A 1 84 ? -3.416 7.915 11.899 1.00 95.19 84 ILE A C 1
ATOM 632 O O . ILE A 1 84 ? -3.683 7.931 13.105 1.00 95.19 84 ILE A O 1
ATOM 636 N N . ARG A 1 85 ? -2.453 7.140 11.391 1.00 96.38 85 ARG A N 1
ATOM 637 C CA . ARG A 1 85 ? -1.630 6.221 12.186 1.00 96.38 85 ARG A CA 1
ATOM 638 C C . ARG A 1 85 ? -0.848 6.952 13.261 1.00 96.38 85 ARG A C 1
ATOM 640 O O . ARG A 1 85 ? -0.859 6.514 14.409 1.00 96.38 85 ARG A O 1
ATOM 647 N N . THR A 1 86 ? -0.211 8.062 12.907 1.00 95.31 86 THR A N 1
ATOM 648 C CA . THR A 1 86 ? 0.586 8.866 13.837 1.00 95.31 86 THR A CA 1
ATOM 649 C C . THR A 1 86 ? -0.305 9.485 14.911 1.00 95.31 86 THR A C 1
ATOM 651 O O . THR A 1 86 ? -0.057 9.301 16.102 1.00 95.31 86 THR A O 1
ATOM 654 N N . ASN A 1 87 ? -1.403 10.130 14.511 1.00 96.00 87 ASN A N 1
ATOM 655 C CA . ASN A 1 87 ? -2.316 10.816 15.428 1.00 96.00 87 ASN A CA 1
ATOM 656 C C . ASN A 1 87 ? -3.018 9.863 16.406 1.00 96.00 87 ASN A C 1
ATOM 658 O O . ASN A 1 87 ? -3.265 10.231 17.554 1.00 96.00 87 ASN A O 1
ATOM 662 N N . LYS A 1 88 ? -3.331 8.636 15.975 1.00 96.81 88 LYS A N 1
ATOM 663 C CA . LYS A 1 88 ? -3.990 7.614 16.807 1.00 96.81 88 LYS A CA 1
ATOM 664 C C . LYS A 1 88 ? -3.025 6.576 17.394 1.00 96.81 88 LYS A C 1
ATOM 666 O O . LYS A 1 88 ? -3.479 5.654 18.063 1.00 96.81 88 LYS A O 1
ATOM 671 N N . SER A 1 89 ? -1.713 6.721 17.178 1.00 97.25 89 SER A N 1
ATOM 672 C CA . SER A 1 89 ? -0.682 5.773 17.642 1.00 97.25 89 SER A CA 1
ATOM 673 C C . SER A 1 89 ? -0.949 4.320 17.209 1.00 97.25 89 SER A C 1
ATOM 675 O O . SER A 1 89 ? -0.802 3.378 17.988 1.00 97.25 89 SER A O 1
ATOM 677 N N . LEU A 1 90 ? -1.378 4.136 15.958 1.00 97.06 90 LEU A N 1
ATOM 678 C CA . LEU A 1 90 ? -1.772 2.835 15.415 1.00 97.06 90 LEU A CA 1
ATOM 679 C C . LEU A 1 90 ? -0.556 2.032 14.956 1.00 97.06 90 LEU A C 1
ATOM 681 O O . LEU A 1 90 ? 0.322 2.541 14.258 1.00 97.06 90 LEU A O 1
ATOM 685 N N . THR A 1 91 ? -0.561 0.740 15.278 1.00 96.31 91 THR A N 1
ATOM 686 C CA . THR A 1 91 ? 0.438 -0.219 14.796 1.00 96.31 91 THR A CA 1
ATOM 687 C C . THR A 1 91 ? -0.207 -1.148 13.764 1.00 96.31 91 THR A C 1
ATOM 689 O O . THR A 1 91 ? -1.104 -1.909 14.126 1.00 96.31 91 THR A O 1
ATOM 692 N N . PRO A 1 92 ? 0.213 -1.092 12.490 1.00 97.19 92 PRO A N 1
ATOM 693 C CA . PRO A 1 92 ? -0.245 -2.020 11.463 1.00 97.19 92 PRO A CA 1
ATOM 694 C C . PRO A 1 92 ? 0.207 -3.458 11.735 1.00 97.19 92 PRO A C 1
ATOM 696 O O . PRO A 1 92 ? 1.236 -3.695 12.369 1.00 97.19 92 PRO A O 1
ATOM 699 N N . THR A 1 93 ? -0.545 -4.417 11.207 1.00 97.81 93 THR A N 1
ATOM 700 C CA . THR A 1 93 ? -0.190 -5.837 11.181 1.00 97.81 93 THR A CA 1
ATOM 701 C C . THR A 1 93 ? 0.122 -6.254 9.751 1.00 97.81 93 THR A C 1
ATOM 703 O O . THR A 1 93 ? -0.691 -6.050 8.854 1.00 97.81 93 THR A O 1
ATOM 706 N N . LEU A 1 94 ? 1.283 -6.876 9.550 1.00 98.25 94 LEU A N 1
ATOM 707 C CA . LEU A 1 94 ? 1.686 -7.407 8.253 1.00 98.25 94 LEU A CA 1
ATOM 708 C C . LEU A 1 94 ? 0.965 -8.727 7.97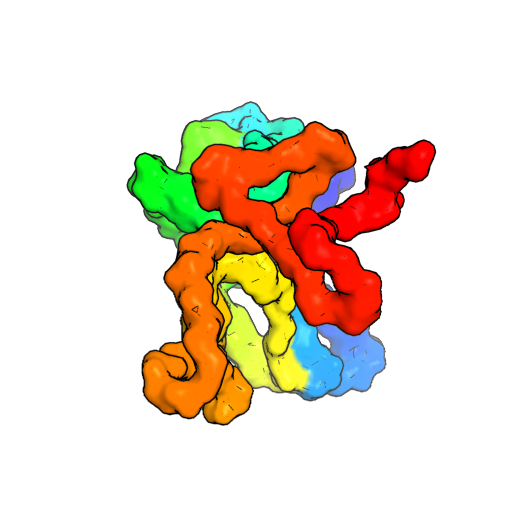2 1.00 98.25 94 LEU A C 1
ATOM 710 O O . LEU A 1 94 ? 1.207 -9.722 8.663 1.00 98.25 94 LEU A O 1
ATOM 714 N N . ASP A 1 95 ? 0.172 -8.759 6.907 1.00 97.62 95 ASP A N 1
ATOM 715 C CA . ASP A 1 95 ? -0.209 -10.005 6.255 1.00 97.62 95 ASP A CA 1
ATOM 716 C C . ASP A 1 95 ? 0.908 -10.393 5.280 1.00 97.62 95 ASP A C 1
ATOM 718 O O . ASP A 1 95 ? 1.100 -9.778 4.228 1.00 97.62 95 ASP A O 1
ATOM 722 N N . LYS A 1 96 ? 1.707 -11.392 5.668 1.00 96.75 96 LYS A N 1
ATOM 723 C CA . LYS A 1 96 ? 2.871 -11.830 4.885 1.00 96.75 96 LYS A CA 1
ATOM 724 C C . LYS A 1 96 ? 2.488 -12.563 3.607 1.00 96.75 96 LYS A C 1
ATOM 726 O O . LYS A 1 96 ? 3.270 -12.528 2.663 1.00 96.75 96 LYS A O 1
ATOM 731 N N . GLU A 1 97 ? 1.351 -13.249 3.600 1.00 95.38 97 GLU A N 1
ATOM 732 C CA . GLU A 1 97 ? 0.911 -14.045 2.455 1.00 95.38 97 GLU A CA 1
ATOM 733 C C . GLU A 1 97 ? 0.339 -13.129 1.374 1.00 95.38 97 GLU A C 1
ATOM 735 O O . GLU A 1 97 ? 0.759 -13.193 0.219 1.00 95.38 97 GLU A O 1
ATOM 740 N N . ALA A 1 98 ? -0.517 -12.187 1.773 1.00 96.69 98 ALA A N 1
ATOM 741 C CA . ALA A 1 98 ? -1.021 -11.151 0.878 1.00 96.69 98 ALA A CA 1
ATOM 742 C C . ALA A 1 98 ? 0.020 -10.053 0.574 1.00 96.69 98 ALA A C 1
ATOM 744 O O . ALA A 1 98 ? -0.174 -9.278 -0.361 1.00 96.69 98 ALA A O 1
ATOM 745 N N . ALA A 1 99 ? 1.122 -9.995 1.332 1.00 97.56 99 ALA A N 1
ATOM 746 C CA . ALA A 1 99 ? 2.168 -8.974 1.266 1.00 97.56 99 ALA A CA 1
ATOM 747 C C . ALA A 1 99 ? 1.616 -7.542 1.370 1.00 97.56 99 ALA A C 1
ATOM 749 O O . ALA A 1 99 ? 1.936 -6.688 0.543 1.00 97.56 99 ALA A O 1
ATOM 750 N N . VAL A 1 100 ? 0.796 -7.290 2.394 1.00 97.81 100 VAL A N 1
ATOM 751 C CA . VAL A 1 100 ? 0.166 -5.987 2.674 1.00 97.81 100 VAL A CA 1
ATOM 752 C C . VAL A 1 100 ? 0.199 -5.662 4.164 1.00 97.81 100 VAL A C 1
ATOM 754 O O . VAL A 1 100 ? 0.231 -6.556 5.011 1.00 97.81 100 VAL A O 1
ATOM 757 N N . GLN A 1 101 ? 0.139 -4.377 4.499 1.00 98.19 101 GLN A N 1
ATOM 758 C CA . GLN A 1 101 ? -0.130 -3.940 5.862 1.00 98.19 101 GLN A CA 1
ATOM 759 C C . GLN A 1 101 ? -1.632 -3.781 6.073 1.00 98.19 101 GLN A C 1
ATOM 761 O O . GLN A 1 101 ? -2.329 -3.221 5.226 1.00 98.19 101 GLN A O 1
ATOM 766 N N . ILE A 1 102 ? -2.113 -4.221 7.231 1.00 98.25 102 ILE A N 1
ATOM 767 C CA . ILE A 1 102 ? -3.488 -4.042 7.693 1.00 98.25 102 ILE A CA 1
ATOM 768 C C . ILE A 1 102 ? -3.465 -3.106 8.895 1.00 98.25 102 ILE A C 1
ATOM 770 O O . ILE A 1 102 ? -2.732 -3.339 9.856 1.00 98.25 102 ILE A O 1
ATOM 774 N N . VAL A 1 103 ? -4.284 -2.061 8.881 1.00 97.88 103 VAL A N 1
ATOM 775 C CA . VAL A 1 103 ? -4.452 -1.165 10.027 1.00 97.88 103 VAL A CA 1
ATOM 776 C C . VAL A 1 103 ? -5.928 -0.951 10.326 1.00 97.88 103 VAL A C 1
ATOM 778 O O . VAL A 1 103 ? -6.759 -0.846 9.428 1.00 97.88 103 VAL A O 1
ATOM 781 N N . THR A 1 104 ? -6.254 -0.898 11.613 1.00 97.38 104 THR A N 1
ATOM 782 C CA . THR A 1 104 ? -7.625 -0.790 12.114 1.00 97.38 104 THR A CA 1
ATOM 783 C C . THR A 1 104 ? -7.716 0.303 13.165 1.00 97.38 104 THR A C 1
ATOM 785 O O . THR A 1 104 ? -6.826 0.410 14.012 1.00 97.38 104 THR A O 1
ATOM 788 N N . TRP A 1 105 ? -8.788 1.089 13.147 1.00 96.62 105 TRP A N 1
ATOM 789 C CA . TRP A 1 105 ? -9.078 2.095 14.171 1.00 96.62 105 TRP A CA 1
ATOM 790 C C . TRP A 1 105 ? -10.577 2.340 14.264 1.00 96.62 105 TRP A C 1
ATOM 792 O O . TRP A 1 105 ? -11.244 2.386 13.241 1.00 96.62 105 TRP A O 1
ATOM 802 N N . ASP A 1 106 ? -11.113 2.535 15.467 1.00 95.62 106 ASP A N 1
ATOM 803 C CA . ASP A 1 106 ? -12.554 2.717 15.686 1.00 95.62 106 ASP A CA 1
ATOM 804 C C . ASP A 1 106 ? -13.380 1.605 14.997 1.00 95.62 106 ASP A C 1
ATOM 806 O O . ASP A 1 106 ? -13.304 0.442 15.387 1.00 95.62 106 ASP A O 1
ATOM 810 N N . ASN A 1 107 ? -14.141 1.942 13.955 1.00 97.00 107 ASN A N 1
ATOM 811 C CA . ASN A 1 107 ? -1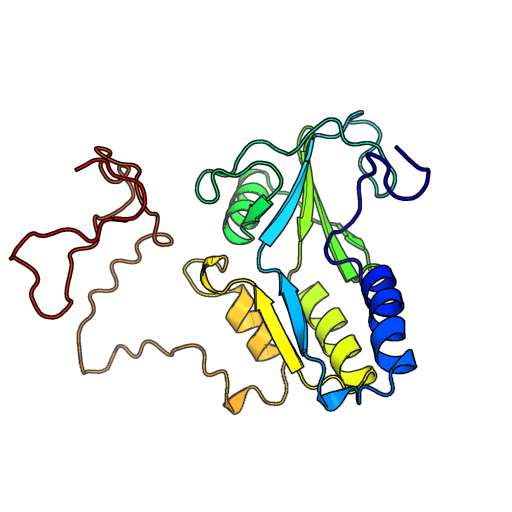4.866 1.015 13.082 1.00 97.00 107 ASN A CA 1
ATOM 812 C C . ASN A 1 107 ? -14.299 0.967 11.651 1.00 97.00 107 ASN A C 1
ATOM 814 O O . ASN A 1 107 ? -14.968 0.494 10.735 1.00 97.00 107 ASN A O 1
ATOM 818 N N . GLN A 1 108 ? -13.089 1.470 11.445 1.00 97.69 108 GLN A N 1
ATOM 819 C CA . GLN A 1 108 ? -12.412 1.560 10.162 1.00 97.69 108 GLN A CA 1
ATOM 820 C C . GLN A 1 108 ? -11.327 0.490 10.039 1.00 97.69 108 GLN A C 1
ATOM 822 O O . GLN A 1 108 ? -10.639 0.132 11.000 1.00 97.69 108 GLN A O 1
ATOM 827 N N . TRP A 1 109 ? -11.159 -0.001 8.822 1.00 97.88 109 TRP A N 1
ATOM 828 C CA . TRP A 1 109 ? -10.172 -1.001 8.443 1.00 97.88 109 TRP A CA 1
ATOM 829 C C . TRP A 1 109 ? -9.541 -0.584 7.121 1.00 97.88 109 TRP A C 1
ATOM 831 O O . TRP A 1 109 ? -10.262 -0.188 6.208 1.00 97.88 109 TRP A O 1
ATOM 841 N N . ALA A 1 110 ? -8.220 -0.667 6.996 1.00 97.88 110 ALA A N 1
ATOM 842 C CA . ALA A 1 110 ? -7.510 -0.307 5.776 1.00 97.88 110 ALA A CA 1
ATOM 843 C C . ALA A 1 110 ? -6.381 -1.283 5.452 1.00 97.88 110 ALA A C 1
ATOM 845 O O . ALA A 1 110 ? -5.696 -1.777 6.350 1.00 97.88 110 ALA A O 1
ATOM 846 N N . THR A 1 111 ? -6.153 -1.485 4.153 1.00 97.75 111 THR A N 1
ATOM 847 C CA . THR A 1 111 ? -4.951 -2.139 3.624 1.00 97.75 111 THR A CA 1
ATOM 848 C C . THR A 1 111 ? -4.129 -1.175 2.806 1.00 97.75 111 THR A C 1
ATOM 850 O O . THR A 1 111 ? -4.675 -0.403 2.011 1.00 97.75 111 THR A O 1
ATOM 853 N N . TYR A 1 112 ? -2.817 -1.240 2.990 1.00 96.81 112 TYR A N 1
ATOM 854 C CA . TYR A 1 112 ? -1.873 -0.368 2.311 1.00 96.81 112 TYR A CA 1
ATOM 855 C C . TYR A 1 112 ? -0.508 -1.035 2.160 1.00 96.81 112 TYR A C 1
ATOM 857 O O . TYR A 1 112 ? -0.252 -2.105 2.720 1.00 96.81 112 TYR A O 1
ATOM 865 N N . ASP A 1 113 ? 0.359 -0.389 1.390 1.00 95.81 113 ASP A N 1
ATOM 866 C CA . ASP A 1 113 ? 1.742 -0.803 1.216 1.00 95.81 113 ASP A CA 1
ATOM 867 C C . ASP A 1 113 ? 2.717 0.158 1.902 1.00 95.81 113 ASP A C 1
ATOM 869 O O . ASP A 1 113 ? 2.532 1.375 1.859 1.00 95.81 113 ASP A O 1
ATOM 873 N N . ASP A 1 114 ? 3.782 -0.392 2.482 1.00 94.38 114 ASP A N 1
ATOM 874 C CA . ASP A 1 114 ? 4.877 0.343 3.114 1.00 94.38 114 ASP A CA 1
ATOM 875 C C . ASP A 1 114 ? 6.247 -0.202 2.682 1.00 94.38 114 ASP A C 1
ATOM 877 O O . ASP A 1 114 ? 6.349 -1.086 1.833 1.00 94.38 114 ASP A O 1
ATOM 881 N N . GLU A 1 115 ? 7.335 0.295 3.279 1.00 94.12 115 GLU A N 1
ATOM 882 C CA . GLU A 1 115 ? 8.687 -0.194 2.974 1.00 94.12 115 GLU A CA 1
ATOM 883 C C . GLU A 1 115 ? 8.825 -1.720 3.149 1.00 94.12 115 GLU A C 1
ATOM 885 O O . GLU A 1 115 ? 9.560 -2.372 2.400 1.00 94.12 115 GLU A O 1
ATOM 890 N N . THR A 1 116 ? 8.119 -2.312 4.116 1.00 96.06 116 THR A N 1
ATOM 891 C CA . THR A 1 116 ? 8.164 -3.756 4.366 1.00 96.06 116 THR A CA 1
ATOM 892 C C . THR A 1 116 ? 7.498 -4.513 3.226 1.00 96.06 116 THR A C 1
ATOM 894 O O . THR A 1 116 ? 8.088 -5.454 2.688 1.00 96.06 116 THR A O 1
ATOM 897 N N . THR A 1 117 ? 6.301 -4.101 2.810 1.00 96.75 117 THR A N 1
ATOM 898 C CA . THR A 1 117 ? 5.582 -4.781 1.725 1.00 96.75 117 THR A CA 1
ATOM 899 C C . THR A 1 117 ? 6.199 -4.487 0.361 1.00 96.75 117 THR A C 1
ATOM 901 O O . THR A 1 117 ? 6.255 -5.382 -0.480 1.00 96.75 117 THR A O 1
ATOM 904 N N . PHE A 1 118 ? 6.783 -3.303 0.150 1.00 95.31 118 PHE A N 1
ATOM 905 C CA . PHE A 1 118 ? 7.563 -2.985 -1.049 1.00 95.31 118 PHE A CA 1
ATOM 906 C C . PHE A 1 118 ? 8.740 -3.942 -1.244 1.00 95.31 118 PHE A C 1
ATOM 908 O O . PHE A 1 118 ? 9.019 -4.321 -2.385 1.00 95.31 118 PHE A O 1
ATOM 915 N N . LYS A 1 119 ? 9.411 -4.369 -0.164 1.00 94.50 119 LYS A N 1
ATOM 916 C CA . LYS A 1 119 ? 10.480 -5.382 -0.233 1.00 94.50 119 LYS A CA 1
ATOM 917 C C . LYS A 1 119 ? 9.927 -6.709 -0.735 1.00 94.50 119 LYS A C 1
ATOM 919 O O . LYS A 1 119 ? 10.403 -7.204 -1.752 1.00 94.50 119 LYS A O 1
ATOM 924 N N . LEU A 1 120 ? 8.872 -7.217 -0.096 1.00 96.38 120 LEU A N 1
ATOM 925 C CA . LEU A 1 120 ? 8.222 -8.478 -0.479 1.00 96.38 120 LEU A CA 1
ATOM 926 C C . LEU A 1 120 ? 7.741 -8.453 -1.938 1.00 96.38 120 LEU A C 1
ATOM 928 O O . LEU A 1 120 ? 7.997 -9.374 -2.712 1.00 96.38 120 LEU A O 1
ATOM 932 N N . ARG A 1 121 ? 7.099 -7.356 -2.340 1.00 95.19 121 ARG A N 1
ATOM 933 C CA . ARG A 1 121 ? 6.566 -7.145 -3.691 1.00 95.19 121 ARG A CA 1
ATOM 934 C C . ARG A 1 121 ? 7.678 -7.037 -4.734 1.00 95.19 121 ARG A C 1
ATOM 936 O O . ARG A 1 121 ? 7.607 -7.663 -5.789 1.00 95.19 121 ARG A O 1
ATOM 943 N N . THR A 1 122 ? 8.740 -6.292 -4.448 1.00 93.12 122 THR A N 1
ATOM 944 C CA . THR A 1 122 ? 9.874 -6.164 -5.378 1.00 93.12 122 THR A CA 1
ATOM 945 C C . THR A 1 122 ? 10.643 -7.481 -5.505 1.00 93.12 122 THR A C 1
ATOM 947 O O . THR A 1 122 ? 11.078 -7.836 -6.603 1.00 93.12 122 THR A O 1
ATOM 950 N N . GLU A 1 123 ? 10.773 -8.245 -4.418 1.00 93.81 123 GLU A N 1
ATOM 951 C CA . GLU A 1 123 ? 11.330 -9.601 -4.450 1.00 93.81 123 GLU A CA 1
ATOM 952 C C . GLU A 1 123 ? 10.471 -10.544 -5.295 1.00 93.81 123 GLU A C 1
ATOM 954 O O . GLU A 1 123 ? 11.012 -11.255 -6.142 1.00 93.81 123 GLU A O 1
ATOM 959 N N . PHE A 1 124 ? 9.144 -10.500 -5.149 1.00 95.56 124 PHE A N 1
ATOM 960 C CA . PHE A 1 124 ? 8.223 -11.244 -6.007 1.00 95.56 124 PHE A CA 1
ATOM 961 C C . PHE A 1 124 ? 8.395 -10.882 -7.489 1.00 95.56 124 PHE A C 1
ATOM 963 O O . PHE A 1 124 ? 8.565 -11.771 -8.330 1.00 95.56 124 PHE A O 1
ATOM 970 N N . ALA A 1 125 ? 8.422 -9.587 -7.820 1.00 94.50 125 ALA A N 1
ATOM 971 C CA . ALA A 1 125 ? 8.607 -9.123 -9.194 1.00 94.50 125 ALA A CA 1
ATOM 972 C C . ALA A 1 125 ? 9.940 -9.611 -9.783 1.00 94.50 125 ALA A C 1
ATOM 974 O O . ALA A 1 125 ? 9.989 -10.081 -10.920 1.00 94.50 125 ALA A O 1
ATOM 975 N N . LYS A 1 126 ? 11.015 -9.570 -8.988 1.00 92.12 126 LYS A N 1
ATOM 976 C CA . LYS A 1 126 ? 12.334 -10.079 -9.377 1.00 92.12 126 LYS A CA 1
ATOM 977 C C . LYS A 1 126 ? 12.319 -11.592 -9.608 1.00 92.12 126 LYS A C 1
ATOM 979 O O . LYS A 1 126 ? 12.840 -12.048 -10.624 1.00 92.12 126 LYS A O 1
ATOM 984 N N . ASN A 1 127 ? 11.727 -12.356 -8.692 1.00 94.38 127 ASN A N 1
ATOM 985 C CA . ASN A 1 127 ? 11.670 -13.818 -8.771 1.00 94.38 127 ASN A CA 1
ATOM 986 C C . ASN A 1 127 ? 10.805 -14.307 -9.942 1.00 94.38 127 ASN A C 1
ATOM 988 O O . ASN A 1 127 ? 11.082 -15.363 -10.501 1.00 94.38 127 ASN A O 1
ATOM 992 N N . THR A 1 128 ? 9.816 -13.512 -10.351 1.00 95.12 128 THR A N 1
ATOM 993 C CA . THR A 1 128 ? 8.950 -13.782 -11.514 1.00 95.12 128 THR A CA 1
ATOM 994 C C . THR A 1 128 ? 9.524 -13.197 -12.817 1.00 95.12 128 THR A C 1
ATOM 996 O O . THR A 1 128 ? 8.919 -13.317 -13.876 1.00 95.12 128 THR A O 1
ATOM 999 N N . CYS A 1 129 ? 10.702 -12.563 -12.767 1.00 94.25 129 CYS A N 1
ATOM 1000 C CA . CYS A 1 129 ? 11.343 -11.898 -13.908 1.00 94.25 129 CYS A CA 1
ATOM 1001 C C . CYS A 1 129 ? 10.468 -10.824 -14.581 1.00 94.25 129 CYS A C 1
ATOM 1003 O O . CYS A 1 129 ? 10.548 -10.632 -15.795 1.00 94.25 129 CYS A O 1
ATOM 1005 N N . LEU A 1 130 ? 9.658 -10.106 -13.797 1.00 95.56 130 LEU A N 1
ATOM 1006 C CA . LEU A 1 130 ? 8.862 -8.989 -14.304 1.00 95.56 130 LEU A CA 1
ATOM 1007 C C . LEU A 1 130 ? 9.768 -7.855 -14.807 1.00 95.56 130 LEU A C 1
ATOM 1009 O O . LEU A 1 130 ? 10.856 -7.618 -14.273 1.00 95.56 130 LEU A O 1
ATOM 1013 N N . GLY A 1 131 ? 9.299 -7.118 -15.813 1.00 92.06 131 GLY A N 1
ATOM 1014 C CA . GLY A 1 131 ? 10.019 -6.001 -16.435 1.00 92.06 131 GLY A CA 1
ATOM 1015 C C . GLY A 1 131 ? 10.291 -4.824 -15.496 1.00 92.06 131 GLY A C 1
ATOM 1016 O O . GLY A 1 131 ? 11.222 -4.046 -15.718 1.00 92.06 131 GLY A O 1
ATOM 1017 N N . GLY A 1 132 ? 9.512 -4.701 -14.421 1.00 91.12 132 GLY A N 1
ATOM 1018 C CA . GLY A 1 132 ? 9.725 -3.706 -13.379 1.00 91.12 132 GLY A CA 1
ATOM 1019 C C . GLY A 1 132 ? 8.509 -3.506 -12.486 1.00 91.12 132 GLY A C 1
ATOM 1020 O O . GLY A 1 132 ? 7.592 -4.329 -12.455 1.00 91.12 132 GLY A O 1
ATOM 1021 N N . VAL A 1 133 ? 8.506 -2.372 -11.786 1.00 92.19 133 VAL A N 1
ATOM 1022 C CA . VAL A 1 133 ? 7.383 -1.896 -10.974 1.00 92.19 133 VAL A CA 1
ATOM 1023 C C . VAL A 1 133 ? 6.955 -0.497 -11.420 1.00 92.19 133 VAL A C 1
ATOM 1025 O O . VAL A 1 133 ? 7.773 0.283 -11.906 1.00 92.19 133 VAL A O 1
ATOM 1028 N N . MET A 1 134 ? 5.675 -0.185 -11.256 1.00 93.00 134 MET A N 1
ATOM 1029 C CA . MET A 1 134 ? 5.063 1.118 -11.518 1.00 93.00 134 MET A CA 1
ATOM 1030 C C . MET A 1 134 ? 4.335 1.571 -10.256 1.00 93.00 134 MET A C 1
ATOM 1032 O O . MET A 1 134 ? 3.780 0.735 -9.552 1.00 93.00 134 MET A O 1
ATOM 1036 N N . VAL A 1 135 ? 4.331 2.871 -9.960 1.00 92.69 135 VAL A N 1
ATOM 1037 C CA . VAL A 1 135 ? 3.638 3.419 -8.785 1.00 92.69 135 VAL A CA 1
ATOM 1038 C C . VAL A 1 135 ? 2.376 4.173 -9.187 1.00 92.69 135 VAL A C 1
ATOM 1040 O O . VAL A 1 135 ? 2.411 5.031 -10.070 1.00 92.69 135 VAL A O 1
ATOM 1043 N N . TRP A 1 136 ? 1.272 3.891 -8.499 1.00 92.50 136 TRP A N 1
ATOM 1044 C CA . TRP A 1 136 ? 0.045 4.677 -8.568 1.00 92.50 136 TRP A CA 1
ATOM 1045 C C . TRP A 1 136 ? -0.267 5.294 -7.199 1.00 92.50 136 TRP A C 1
ATOM 1047 O O . TRP A 1 136 ? -0.619 4.581 -6.266 1.00 92.50 136 TRP A O 1
ATOM 1057 N N . ALA A 1 137 ? -0.187 6.604 -7.020 1.00 91.25 137 ALA A N 1
ATOM 1058 C CA . ALA A 1 137 ? 0.482 7.557 -7.896 1.00 91.25 137 ALA A CA 1
ATOM 1059 C C . ALA A 1 137 ? 1.504 8.342 -7.083 1.00 91.25 137 ALA A C 1
ATOM 1061 O O . ALA A 1 137 ? 1.391 8.447 -5.865 1.00 91.25 137 ALA A O 1
ATOM 1062 N N . VAL A 1 138 ? 2.494 8.920 -7.763 1.00 87.00 138 VAL A N 1
ATOM 1063 C CA . VAL A 1 138 ? 3.524 9.743 -7.109 1.00 87.00 138 VAL A CA 1
ATOM 1064 C C . VAL A 1 138 ? 2.921 10.921 -6.329 1.00 87.00 138 VAL A C 1
ATOM 1066 O O . VAL A 1 138 ? 3.459 11.316 -5.306 1.00 87.00 138 VAL A O 1
ATOM 1069 N N . SER A 1 139 ? 1.762 11.437 -6.755 1.00 83.62 139 SER A N 1
ATOM 1070 C CA . SER A 1 139 ? 1.013 12.490 -6.056 1.00 83.62 139 SER A CA 1
ATOM 1071 C C . SER A 1 139 ? 0.388 12.045 -4.730 1.00 83.62 139 SER A C 1
ATOM 1073 O O . SER A 1 139 ? -0.056 12.894 -3.965 1.00 83.62 139 SER A O 1
ATOM 1075 N N . HIS A 1 140 ? 0.317 10.738 -4.463 1.00 89.75 140 HIS A N 1
ATOM 1076 C CA . HIS A 1 140 ? -0.214 10.182 -3.215 1.00 89.75 140 HIS A CA 1
ATOM 1077 C C . HIS A 1 140 ? 0.887 9.904 -2.174 1.00 89.75 140 HIS A C 1
ATOM 1079 O O . HIS A 1 140 ? 0.591 9.465 -1.063 1.00 89.75 140 HIS A O 1
ATOM 1085 N N . ASP A 1 141 ? 2.151 10.143 -2.537 1.00 89.00 141 ASP A N 1
ATOM 1086 C CA . ASP A 1 141 ? 3.303 10.046 -1.640 1.00 89.00 141 ASP A CA 1
ATOM 1087 C C . ASP A 1 141 ? 3.290 11.177 -0.601 1.00 89.00 141 ASP A C 1
ATOM 1089 O O . ASP A 1 141 ? 2.649 12.208 -0.799 1.00 89.00 141 ASP A O 1
ATOM 1093 N N . THR A 1 142 ? 4.022 11.029 0.498 1.00 87.19 142 THR A N 1
ATOM 1094 C CA . THR A 1 142 ? 4.178 12.094 1.496 1.00 87.19 142 THR A CA 1
ATOM 1095 C C . THR A 1 142 ? 4.860 13.324 0.893 1.00 87.19 142 THR A C 1
ATOM 1097 O O . THR A 1 142 ? 5.534 13.245 -0.134 1.00 87.19 142 THR A O 1
ATOM 1100 N N . TYR A 1 143 ? 4.716 14.483 1.544 1.00 80.38 143 TYR A N 1
ATOM 1101 C CA . TYR A 1 143 ? 5.304 15.744 1.064 1.00 80.38 143 TYR A CA 1
ATOM 1102 C C . TYR A 1 143 ? 6.822 15.652 0.840 1.00 80.38 143 TYR A C 1
ATOM 1104 O O . TYR A 1 143 ? 7.380 16.353 0.001 1.00 80.38 143 TYR A O 1
ATOM 1112 N N . ASP A 1 144 ? 7.496 14.791 1.601 1.00 81.56 144 ASP A N 1
ATOM 1113 C CA . ASP A 1 144 ? 8.920 14.549 1.493 1.00 81.56 144 ASP A CA 1
ATOM 1114 C C . ASP A 1 144 ? 9.259 13.384 0.551 1.00 81.56 144 ASP A C 1
ATOM 1116 O O . ASP A 1 144 ? 10.437 13.147 0.323 1.00 81.56 144 ASP A O 1
ATOM 1120 N N . GLY A 1 145 ? 8.297 12.668 -0.031 1.00 87.00 145 GLY A N 1
ATOM 1121 C CA . GLY A 1 145 ? 8.547 11.558 -0.958 1.00 87.00 145 GLY A CA 1
ATOM 1122 C C . GLY A 1 145 ? 9.058 10.288 -0.270 1.00 87.00 145 GLY A C 1
ATOM 1123 O O . GLY A 1 145 ? 9.975 9.624 -0.774 1.00 87.00 145 GLY A O 1
ATOM 1124 N N . SER A 1 146 ? 8.553 9.988 0.928 1.00 89.75 146 SER A N 1
ATOM 1125 C CA . SER A 1 146 ? 9.030 8.874 1.754 1.00 89.75 146 SER A CA 1
ATOM 1126 C C . SER A 1 146 ? 8.839 7.514 1.076 1.00 89.75 146 SER A C 1
ATOM 1128 O O . SER A 1 146 ? 9.783 6.716 1.067 1.00 89.75 146 SER A O 1
ATOM 1130 N N . TYR A 1 147 ? 7.699 7.275 0.422 1.00 92.31 147 TYR A N 1
ATOM 1131 C CA . TYR A 1 147 ? 7.409 6.011 -0.254 1.00 92.31 147 TYR A CA 1
ATOM 1132 C C . TYR A 1 147 ? 8.259 5.845 -1.515 1.00 92.31 147 TYR A C 1
ATOM 1134 O O . TYR A 1 147 ? 8.821 4.772 -1.749 1.00 92.31 147 TYR A O 1
ATOM 1142 N N . SER A 1 148 ? 8.447 6.914 -2.291 1.00 91.06 148 SER A N 1
ATOM 1143 C CA . SER A 1 148 ? 9.340 6.918 -3.456 1.00 91.06 148 SER A CA 1
ATOM 1144 C C . SER A 1 148 ? 10.782 6.602 -3.065 1.00 91.06 148 SER A C 1
ATOM 1146 O O . SER A 1 148 ? 11.441 5.798 -3.729 1.00 91.06 148 SER A O 1
ATOM 1148 N N . ARG A 1 149 ? 11.288 7.196 -1.975 1.00 88.75 149 ARG A N 1
ATOM 1149 C CA . ARG A 1 149 ? 12.640 6.903 -1.471 1.00 88.75 149 ARG A CA 1
ATOM 1150 C C . ARG A 1 149 ? 12.768 5.474 -0.964 1.00 88.75 149 ARG A C 1
ATOM 1152 O O . ARG A 1 149 ? 13.764 4.825 -1.281 1.00 88.75 149 ARG A O 1
ATOM 1159 N N . ALA A 1 150 ? 11.775 4.985 -0.223 1.00 91.38 150 ALA A N 1
ATOM 1160 C CA . ALA A 1 150 ? 11.741 3.606 0.249 1.00 91.38 150 ALA A CA 1
ATOM 1161 C C . ALA A 1 150 ? 11.809 2.624 -0.931 1.00 91.38 150 ALA A C 1
ATOM 1163 O O . ALA A 1 150 ? 12.661 1.737 -0.955 1.00 91.38 150 ALA A O 1
ATOM 1164 N N . LEU A 1 151 ? 10.991 2.834 -1.966 1.00 90.00 151 LEU A N 1
ATOM 1165 C CA . LEU A 1 151 ? 10.991 1.987 -3.157 1.00 90.00 151 LEU A CA 1
ATOM 1166 C C . LEU A 1 151 ? 12.308 2.079 -3.949 1.00 90.00 151 LEU A C 1
ATOM 1168 O O . LEU A 1 151 ? 12.841 1.059 -4.396 1.00 90.00 151 LEU A O 1
ATOM 1172 N N . ALA A 1 152 ? 12.877 3.281 -4.087 1.00 86.00 152 ALA A N 1
ATOM 1173 C CA . ALA A 1 152 ? 14.168 3.482 -4.744 1.00 86.00 152 ALA A CA 1
ATOM 1174 C C . ALA A 1 152 ? 15.315 2.768 -4.007 1.00 86.00 152 ALA A C 1
ATOM 1176 O O . ALA A 1 152 ? 16.193 2.196 -4.653 1.00 86.00 152 ALA A O 1
ATOM 1177 N N . ALA A 1 153 ? 15.297 2.739 -2.672 1.00 85.62 153 ALA A N 1
ATOM 1178 C CA . ALA A 1 153 ? 16.304 2.041 -1.874 1.00 85.62 153 ALA A CA 1
ATOM 1179 C C . ALA A 1 153 ? 16.271 0.511 -2.064 1.00 85.62 153 ALA A C 1
ATOM 1181 O O . ALA A 1 153 ? 17.298 -0.150 -1.920 1.00 85.62 153 ALA A O 1
ATOM 1182 N N . ILE A 1 154 ? 15.109 -0.050 -2.414 1.00 86.38 154 ILE A N 1
ATOM 1183 C CA . ILE A 1 154 ? 14.910 -1.496 -2.604 1.00 86.38 154 ILE A CA 1
ATOM 1184 C C . ILE A 1 154 ? 15.325 -1.945 -4.016 1.00 86.38 154 ILE A C 1
ATOM 1186 O O . ILE A 1 154 ? 15.767 -3.079 -4.205 1.00 86.38 154 ILE A O 1
ATOM 1190 N N . SER A 1 155 ? 15.208 -1.075 -5.025 1.00 70.62 155 SER A N 1
ATOM 1191 C CA . SER A 1 155 ? 15.491 -1.431 -6.420 1.00 70.62 155 SER A CA 1
ATOM 1192 C C . SER A 1 155 ? 16.998 -1.393 -6.738 1.00 70.62 155 SER A C 1
ATOM 1194 O O . SER A 1 155 ? 17.590 -0.318 -6.761 1.00 70.62 155 SER A O 1
ATOM 1196 N N . PRO A 1 156 ? 17.656 -2.517 -7.089 1.00 58.78 156 PRO A N 1
ATOM 1197 C CA . PRO A 1 156 ? 19.102 -2.554 -7.346 1.00 58.78 156 PRO A CA 1
ATOM 1198 C C . PRO A 1 156 ? 19.546 -1.802 -8.617 1.00 58.78 156 PRO A C 1
ATOM 1200 O O . PRO A 1 156 ? 20.741 -1.616 -8.835 1.00 58.78 156 PRO A O 1
ATOM 1203 N N . ARG A 1 157 ? 18.608 -1.355 -9.469 1.00 56.59 157 ARG A N 1
ATOM 1204 C CA . ARG A 1 157 ? 18.879 -0.483 -10.634 1.00 56.59 157 ARG A CA 1
ATOM 1205 C C . ARG A 1 157 ? 18.675 1.013 -10.326 1.00 56.59 157 ARG A C 1
ATOM 1207 O O . ARG A 1 157 ? 18.711 1.835 -11.241 1.00 56.59 157 ARG A O 1
ATOM 1214 N N . SER A 1 158 ? 18.487 1.390 -9.060 1.00 50.94 158 SER A N 1
ATOM 1215 C CA . SER A 1 158 ? 18.101 2.742 -8.622 1.00 50.94 158 SER A CA 1
ATOM 1216 C C . SER A 1 158 ? 19.143 3.848 -8.791 1.00 50.94 158 SER A C 1
ATOM 1218 O O . SER A 1 158 ? 18.826 5.001 -8.514 1.00 50.94 158 SER A O 1
ATOM 1220 N N . ASN A 1 159 ? 20.301 3.588 -9.409 1.00 46.91 159 ASN A N 1
ATOM 1221 C CA . ASN A 1 159 ? 21.117 4.673 -9.974 1.00 46.91 159 ASN A CA 1
ATOM 1222 C C . ASN A 1 159 ? 20.337 5.536 -10.999 1.00 46.91 159 ASN A C 1
ATOM 1224 O O . ASN A 1 159 ? 20.819 6.601 -11.380 1.00 46.91 159 ASN A O 1
ATOM 1228 N N . GLN A 1 160 ? 19.146 5.097 -11.440 1.00 45.69 160 GLN A N 1
ATOM 1229 C CA . GLN A 1 160 ? 18.213 5.870 -12.270 1.00 45.69 160 GLN A CA 1
ATOM 1230 C C . GLN A 1 160 ? 17.063 6.546 -11.503 1.00 45.69 160 GLN A C 1
ATOM 1232 O O . GLN A 1 160 ? 16.547 7.552 -11.979 1.00 45.69 160 GLN A O 1
ATOM 1237 N N . PHE A 1 161 ? 16.699 6.068 -10.310 1.00 44.94 161 PHE A N 1
ATOM 1238 C CA . PHE A 1 161 ? 15.781 6.777 -9.414 1.00 44.94 161 PHE A CA 1
ATOM 1239 C C . PHE A 1 161 ? 16.610 7.623 -8.452 1.00 44.94 161 PHE A C 1
ATOM 1241 O O . PHE A 1 161 ? 16.642 7.389 -7.245 1.00 44.94 161 PHE A O 1
ATOM 1248 N N . LYS A 1 162 ? 17.306 8.631 -8.991 1.00 45.00 162 LYS A N 1
ATOM 1249 C CA . LYS A 1 162 ? 17.721 9.747 -8.144 1.00 45.00 162 LYS A CA 1
ATOM 1250 C C . LYS A 1 162 ? 16.432 10.395 -7.660 1.00 45.00 162 LYS A C 1
ATOM 1252 O O . LYS A 1 162 ? 15.774 11.084 -8.437 1.00 45.00 162 LYS A O 1
ATOM 1257 N N . ALA A 1 163 ? 16.075 10.161 -6.395 1.00 45.91 163 ALA A N 1
ATOM 1258 C CA . ALA A 1 163 ? 15.185 11.067 -5.686 1.00 45.91 163 ALA A CA 1
ATOM 1259 C C . ALA A 1 163 ? 15.675 12.477 -6.017 1.00 45.91 163 ALA A C 1
ATOM 1261 O O . ALA A 1 163 ? 16.881 12.732 -5.890 1.00 45.91 163 ALA A O 1
ATOM 1262 N N . LEU A 1 164 ? 14.788 13.320 -6.557 1.00 41.97 164 LEU A N 1
ATOM 1263 C CA . LEU A 1 164 ? 15.132 14.680 -6.953 1.00 41.97 164 LEU A CA 1
ATOM 1264 C C . LEU A 1 164 ? 15.878 15.308 -5.782 1.00 41.97 164 LEU A C 1
ATOM 1266 O O . LEU A 1 164 ? 15.328 15.516 -4.704 1.00 41.97 164 LEU A O 1
ATOM 1270 N N . THR A 1 165 ? 17.182 15.484 -5.962 1.00 40.03 165 THR A N 1
ATOM 1271 C CA . THR A 1 165 ? 18.035 16.021 -4.918 1.00 40.03 165 THR A CA 1
ATOM 1272 C C . THR A 1 165 ? 17.887 17.515 -5.077 1.00 40.03 165 THR A C 1
ATOM 1274 O O . THR A 1 165 ? 18.484 18.104 -5.976 1.00 40.03 165 THR A O 1
ATOM 1277 N N . VAL A 1 166 ? 17.004 18.108 -4.276 1.00 46.66 166 VAL A N 1
ATOM 1278 C CA . VAL A 1 166 ? 16.866 19.560 -4.203 1.00 46.66 166 VAL A CA 1
ATOM 1279 C C . VAL A 1 166 ? 18.151 20.074 -3.561 1.00 46.66 166 VAL A C 1
ATOM 1281 O O . VAL A 1 166 ? 18.328 20.035 -2.346 1.00 46.66 166 VAL A O 1
ATOM 1284 N N . SER A 1 167 ? 19.117 20.424 -4.408 1.00 41.88 167 SER A N 1
ATOM 1285 C CA . SER A 1 167 ? 20.381 21.015 -3.991 1.00 41.88 167 SER A CA 1
ATOM 1286 C C . SER A 1 167 ? 20.144 22.491 -3.693 1.00 41.88 167 SER A C 1
ATOM 1288 O O . SER A 1 167 ? 19.607 23.217 -4.526 1.00 41.88 167 SER A O 1
ATOM 1290 N N . SER A 1 168 ? 20.571 22.930 -2.510 1.00 48.69 168 SER A N 1
ATOM 1291 C CA . SER A 1 168 ? 20.581 24.334 -2.085 1.00 48.69 168 SER A CA 1
ATOM 1292 C C . SER A 1 168 ? 21.548 25.212 -2.886 1.00 48.69 168 SER A C 1
ATOM 1294 O O . SER A 1 168 ? 21.547 26.431 -2.725 1.00 48.69 168 SER A O 1
ATOM 1296 N N . ASP A 1 169 ? 22.369 24.621 -3.755 1.00 44.12 169 ASP A N 1
ATOM 1297 C CA . ASP A 1 169 ? 23.541 25.287 -4.305 1.00 44.12 169 ASP A CA 1
ATOM 1298 C C . ASP A 1 169 ? 23.321 25.641 -5.786 1.00 44.12 169 ASP A C 1
ATOM 1300 O O . ASP A 1 169 ? 23.956 25.113 -6.695 1.00 44.12 169 ASP A O 1
ATOM 1304 N N . GLY A 1 170 ? 22.406 26.593 -6.002 1.00 47.62 170 GLY A N 1
ATOM 1305 C CA . GLY A 1 170 ? 22.553 27.637 -7.022 1.00 47.62 170 GLY A CA 1
ATOM 1306 C C . GLY A 1 170 ? 22.217 27.307 -8.483 1.00 47.62 170 GLY A C 1
ATOM 1307 O O . GLY A 1 170 ? 23.110 27.271 -9.321 1.00 47.62 170 GLY A O 1
ATOM 1308 N N . LEU A 1 171 ? 20.925 27.238 -8.816 1.00 41.75 171 LEU A N 1
ATOM 1309 C CA . LEU A 1 171 ? 20.257 28.032 -9.867 1.00 41.75 171 LEU A CA 1
ATOM 1310 C C . LEU A 1 171 ? 18.745 27.816 -9.676 1.00 41.75 171 LEU A C 1
ATOM 1312 O O . LEU A 1 171 ? 18.315 26.681 -9.508 1.00 41.75 171 LEU A O 1
ATOM 1316 N N . THR A 1 172 ? 17.964 28.900 -9.667 1.00 31.56 172 THR A N 1
ATOM 1317 C CA . THR A 1 172 ? 16.569 28.994 -9.175 1.00 31.56 172 THR A CA 1
ATOM 1318 C C . THR A 1 172 ? 16.399 28.693 -7.683 1.00 31.56 172 THR A C 1
ATOM 1320 O O . THR A 1 172 ? 16.290 27.551 -7.257 1.00 31.56 172 THR A O 1
ATOM 1323 N N . VAL A 1 173 ? 16.298 29.761 -6.887 1.00 36.44 173 VAL A N 1
ATOM 1324 C CA . VAL A 1 173 ? 15.554 29.719 -5.625 1.00 36.44 173 VAL A CA 1
ATOM 1325 C C . VAL A 1 173 ? 14.089 29.526 -6.016 1.00 36.44 173 VAL A C 1
ATOM 1327 O O . VAL A 1 173 ? 13.374 30.493 -6.260 1.00 36.44 173 VAL A O 1
ATOM 1330 N N . THR A 1 174 ? 13.645 28.281 -6.162 1.00 40.56 174 THR A N 1
ATOM 1331 C CA . THR A 1 174 ? 12.283 27.979 -5.729 1.00 40.56 174 THR A CA 1
ATOM 1332 C C . THR A 1 174 ? 12.346 28.076 -4.222 1.00 40.56 174 THR A C 1
ATOM 1334 O O . THR A 1 174 ? 13.000 27.264 -3.571 1.00 40.56 174 THR A O 1
ATOM 1337 N N . GLU A 1 175 ? 11.778 29.150 -3.695 1.00 36.25 175 GLU A N 1
ATOM 1338 C CA . GLU A 1 175 ? 11.445 29.243 -2.287 1.00 36.25 175 GLU A CA 1
ATOM 1339 C C . GLU A 1 175 ? 10.654 27.970 -1.964 1.00 36.25 175 GLU A C 1
ATOM 1341 O O . GLU A 1 175 ? 9.561 27.761 -2.486 1.00 36.25 175 GLU A O 1
ATOM 1346 N N . ASP A 1 176 ? 11.277 27.048 -1.227 1.00 46.00 176 ASP A N 1
ATOM 1347 C CA . ASP A 1 176 ? 10.629 25.845 -0.713 1.00 46.00 176 ASP A CA 1
ATOM 1348 C C . ASP A 1 176 ? 9.704 26.290 0.424 1.00 46.00 176 ASP A C 1
ATOM 1350 O O . ASP A 1 176 ? 9.940 26.030 1.606 1.00 46.00 176 ASP A O 1
ATOM 1354 N N . GLU A 1 177 ? 8.656 27.035 0.068 1.00 45.00 177 GLU A N 1
ATOM 1355 C CA . GLU A 1 177 ? 7.425 26.970 0.828 1.00 45.00 177 GLU A CA 1
ATOM 1356 C C . GLU A 1 177 ? 6.975 25.521 0.685 1.00 45.00 177 GLU A C 1
ATOM 1358 O O . GLU A 1 177 ? 6.437 25.117 -0.344 1.00 45.00 177 GLU A O 1
ATOM 1363 N N . ARG A 1 178 ? 7.291 24.706 1.696 1.00 47.81 178 ARG A N 1
ATOM 1364 C CA . ARG A 1 178 ? 6.848 23.316 1.826 1.00 47.81 178 ARG A CA 1
ATOM 1365 C C . ARG A 1 178 ? 5.338 23.309 2.013 1.00 47.81 178 ARG A C 1
ATOM 1367 O O . ARG A 1 178 ? 4.833 23.079 3.112 1.00 47.81 178 ARG A O 1
ATOM 1374 N N . VAL A 1 179 ? 4.615 23.644 0.955 1.00 51.47 179 VAL A N 1
ATOM 1375 C CA . VAL A 1 179 ? 3.167 23.565 0.912 1.00 51.47 179 VAL A CA 1
ATOM 1376 C C . VAL A 1 179 ? 2.839 22.077 0.933 1.00 51.47 179 VAL A C 1
ATOM 1378 O O . VAL A 1 179 ? 3.407 21.283 0.178 1.00 51.47 179 VAL A O 1
ATOM 1381 N N . ARG A 1 180 ? 1.953 21.683 1.850 1.00 54.50 180 ARG A N 1
ATOM 1382 C CA . ARG A 1 180 ? 1.365 20.340 1.859 1.00 54.50 180 ARG A CA 1
ATOM 1383 C C . ARG A 1 180 ? 0.818 20.050 0.454 1.00 54.50 180 ARG A C 1
ATOM 1385 O O . ARG A 1 180 ? 0.342 20.970 -0.201 1.00 54.50 180 ARG A O 1
ATOM 1392 N N . GLN A 1 181 ? 0.959 18.803 -0.001 1.00 61.84 181 GLN A N 1
ATOM 1393 C CA . GLN A 1 181 ? 0.477 18.243 -1.279 1.00 61.84 181 GLN A CA 1
ATOM 1394 C C . GLN A 1 181 ? -0.533 19.126 -2.043 1.00 61.84 181 GLN A C 1
ATOM 1396 O O . GLN A 1 181 ? -1.560 19.499 -1.492 1.00 61.84 181 GLN A O 1
ATOM 1401 N N . CYS A 1 182 ? -0.304 19.424 -3.326 1.00 65.19 182 CYS A N 1
ATOM 1402 C CA . CYS A 1 182 ? -1.212 20.287 -4.090 1.00 65.19 182 CYS A CA 1
ATOM 1403 C C . CYS A 1 182 ? -2.661 19.757 -4.093 1.00 65.19 182 CYS A C 1
ATOM 1405 O O . CYS A 1 182 ? -2.906 18.613 -4.479 1.00 65.19 182 CYS A O 1
ATOM 1407 N N . LYS A 1 183 ? -3.621 20.616 -3.725 1.00 68.50 183 LYS A N 1
ATOM 1408 C CA . LYS A 1 183 ? -5.063 20.344 -3.782 1.00 68.50 183 LYS A CA 1
ATOM 1409 C C . LYS A 1 183 ? -5.745 21.331 -4.724 1.00 68.50 183 LYS A C 1
ATOM 1411 O O . LYS A 1 183 ? -5.539 22.537 -4.612 1.00 68.50 183 LYS A O 1
ATOM 1416 N N . TRP A 1 184 ? -6.592 20.818 -5.610 1.00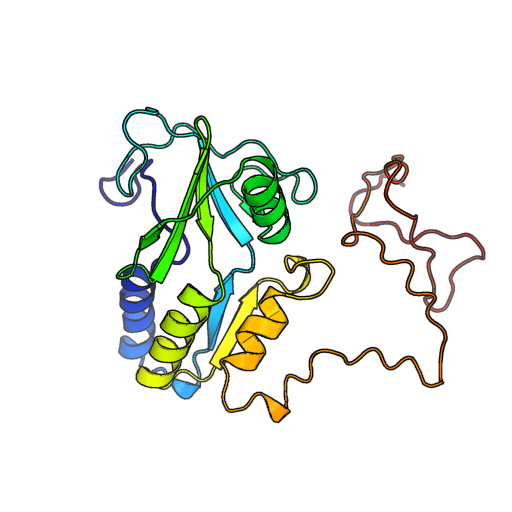 71.81 184 TRP A N 1
ATOM 1417 C CA . TRP A 1 184 ? -7.498 21.643 -6.405 1.00 71.81 184 TRP A CA 1
ATOM 1418 C C . TRP A 1 184 ? -8.721 22.014 -5.563 1.00 71.81 184 TRP A C 1
ATOM 1420 O O . TRP A 1 184 ? -9.341 21.147 -4.944 1.00 71.81 184 TRP A O 1
ATOM 1430 N N . THR A 1 185 ? -9.048 23.304 -5.492 1.00 70.06 185 THR A N 1
ATOM 1431 C CA . THR A 1 185 ? -10.287 23.771 -4.861 1.00 70.06 185 THR A CA 1
ATOM 1432 C C . THR A 1 185 ? -11.445 23.676 -5.849 1.00 70.06 185 THR A C 1
ATOM 1434 O O . THR A 1 185 ? -11.258 23.810 -7.058 1.00 70.06 185 THR A O 1
ATOM 1437 N N . ASN A 1 186 ? -12.662 23.467 -5.339 1.00 68.00 186 ASN A N 1
ATOM 1438 C CA . ASN A 1 186 ? -13.854 23.528 -6.182 1.00 68.00 186 ASN A CA 1
ATOM 1439 C C . ASN A 1 186 ? -14.112 24.967 -6.659 1.00 68.00 186 ASN A C 1
ATOM 1441 O O . ASN A 1 186 ? -13.605 25.946 -6.105 1.00 68.00 186 ASN A O 1
ATOM 1445 N N . CYS A 1 187 ? -14.969 25.107 -7.665 1.00 70.06 187 CYS A N 1
ATOM 1446 C CA . CYS A 1 187 ? -15.323 26.394 -8.255 1.00 70.06 187 CYS A CA 1
ATOM 1447 C C . CYS A 1 187 ? -15.835 27.401 -7.219 1.00 70.06 187 CYS A C 1
ATOM 1449 O O . CYS A 1 187 ? -16.755 27.119 -6.453 1.00 70.06 187 CYS A O 1
ATOM 1451 N N . GLY A 1 188 ? -15.236 28.594 -7.214 1.00 68.62 188 GLY A N 1
ATOM 1452 C CA . GLY A 1 188 ? -15.585 29.669 -6.283 1.00 68.62 188 GLY A CA 1
ATOM 1453 C C . GLY A 1 188 ? -15.096 29.462 -4.845 1.00 68.62 188 GLY A C 1
ATOM 1454 O O . GLY A 1 188 ? -15.386 30.304 -3.998 1.00 68.62 188 GLY A O 1
ATOM 1455 N N . GLN A 1 189 ? -14.355 28.387 -4.554 1.00 72.69 189 GLN A N 1
ATOM 1456 C CA . GLN A 1 189 ? -13.717 28.179 -3.256 1.00 72.69 189 GLN A CA 1
ATOM 1457 C C . GLN A 1 189 ? -12.287 28.727 -3.242 1.00 72.69 189 GLN A C 1
ATOM 1459 O O . GLN A 1 189 ? -11.542 28.611 -4.217 1.00 72.69 189 GLN A O 1
ATOM 1464 N N . THR A 1 190 ? -11.900 29.301 -2.105 1.00 73.12 190 THR A N 1
ATOM 1465 C CA . THR A 1 190 ? -10.521 29.703 -1.813 1.00 73.12 190 THR A CA 1
ATOM 1466 C C . THR A 1 190 ? -9.730 28.534 -1.230 1.00 73.12 190 THR A C 1
ATOM 1468 O O . THR A 1 190 ? -10.312 27.573 -0.723 1.00 73.12 190 THR A O 1
ATOM 1471 N N . CYS A 1 191 ? -8.399 28.613 -1.289 1.00 74.75 191 CYS A N 1
ATOM 1472 C CA . CYS A 1 191 ? -7.533 27.660 -0.598 1.00 74.75 191 CYS A CA 1
ATOM 1473 C C . CYS A 1 191 ? -7.851 27.644 0.911 1.00 74.75 191 CYS A C 1
ATOM 1475 O O . CYS A 1 191 ? -8.103 28.715 1.471 1.00 74.75 191 CYS A O 1
ATOM 1477 N N . PRO A 1 192 ? -7.873 26.464 1.561 1.00 75.00 192 PRO A N 1
ATOM 1478 C CA . PRO A 1 192 ? -7.964 26.371 3.018 1.00 75.00 192 PRO A CA 1
ATOM 1479 C C . PRO A 1 192 ? -6.810 27.110 3.713 1.00 75.00 192 PRO A C 1
ATOM 1481 O O . PRO A 1 192 ? -5.767 27.326 3.101 1.00 75.00 192 PRO A O 1
ATOM 1484 N N . ASP A 1 193 ? -6.984 27.452 4.994 1.00 67.06 193 ASP A N 1
ATOM 1485 C CA . ASP A 1 193 ? -6.066 28.314 5.764 1.00 67.06 193 ASP A CA 1
ATOM 1486 C C . ASP A 1 193 ? -4.609 27.803 5.846 1.00 67.06 193 ASP A C 1
ATOM 1488 O O . ASP A 1 193 ? -3.703 28.572 6.161 1.00 67.06 193 ASP A O 1
ATOM 1492 N N . ASP A 1 194 ? -4.359 26.523 5.549 1.00 70.25 194 ASP A N 1
ATOM 1493 C CA . ASP A 1 194 ? -3.035 25.891 5.517 1.00 70.25 194 ASP A CA 1
ATOM 1494 C C . ASP A 1 194 ? -2.483 25.613 4.102 1.00 70.25 194 ASP A C 1
ATOM 1496 O O . ASP A 1 194 ? -1.449 24.953 3.967 1.00 70.25 194 ASP A O 1
ATOM 1500 N N . TYR A 1 195 ? -3.130 26.132 3.051 1.00 72.94 195 TYR A N 1
ATOM 1501 C CA . TYR A 1 195 ? -2.722 25.984 1.650 1.00 72.94 195 TYR A CA 1
ATOM 1502 C C . TYR A 1 195 ? -2.506 27.340 0.972 1.00 72.94 195 TYR A C 1
ATOM 1504 O O . TYR A 1 195 ? -3.277 28.282 1.147 1.00 72.94 195 TYR A O 1
ATOM 1512 N N . VAL A 1 196 ? -1.482 27.416 0.119 1.00 77.44 196 VAL A N 1
ATOM 1513 C CA . VAL A 1 196 ? -1.186 28.604 -0.692 1.00 77.44 196 VAL A CA 1
ATOM 1514 C C . VAL A 1 196 ? -1.735 28.413 -2.103 1.00 77.44 196 VAL A C 1
ATOM 1516 O O . VAL A 1 196 ? -1.550 27.362 -2.719 1.00 77.44 196 VAL A O 1
ATOM 1519 N N . ALA A 1 197 ? -2.409 29.437 -2.630 1.00 78.00 197 ALA A N 1
ATOM 1520 C CA . ALA A 1 197 ? -2.916 29.414 -3.995 1.00 78.00 197 ALA A CA 1
ATOM 1521 C C . ALA A 1 197 ? -1.761 29.419 -5.006 1.00 78.00 197 ALA A C 1
ATOM 1523 O O . ALA A 1 197 ? -0.923 30.323 -5.015 1.00 78.00 197 ALA A O 1
ATOM 1524 N N . VAL A 1 198 ? -1.738 28.424 -5.893 1.00 79.44 198 VAL A N 1
ATOM 1525 C CA . VAL A 1 198 ? -0.704 28.310 -6.926 1.00 79.44 198 VAL A CA 1
ATOM 1526 C C . VAL A 1 198 ? -1.008 29.297 -8.049 1.00 79.44 198 VAL A C 1
ATOM 1528 O O . VAL A 1 198 ? -2.062 29.236 -8.679 1.00 79.44 198 VAL A O 1
ATOM 1531 N N . SER A 1 199 ? -0.084 30.219 -8.317 1.00 81.25 199 SER A N 1
ATOM 1532 C CA . SER A 1 199 ? -0.190 31.130 -9.463 1.00 81.25 199 SER A CA 1
ATOM 1533 C C . SER A 1 199 ? 0.173 30.414 -10.765 1.00 81.25 199 SER A C 1
ATOM 1535 O O . SER A 1 199 ? 1.071 29.571 -10.788 1.00 81.25 199 SER A O 1
ATOM 1537 N N . ARG A 1 200 ? -0.487 30.772 -11.872 1.00 79.88 200 ARG A N 1
ATOM 1538 C CA . ARG A 1 200 ? -0.087 30.309 -13.208 1.00 79.88 200 ARG A CA 1
ATOM 1539 C C . ARG A 1 200 ? 1.288 30.860 -13.572 1.00 79.88 200 ARG A C 1
ATOM 1541 O O . ARG A 1 200 ? 1.619 32.001 -13.254 1.00 79.88 200 ARG A O 1
ATOM 1548 N N . SER A 1 201 ? 2.068 30.040 -14.263 1.00 80.81 201 SER A N 1
ATOM 1549 C CA . SER A 1 201 ? 3.401 30.385 -14.771 1.00 80.81 201 SER A CA 1
ATOM 1550 C C . SER A 1 201 ? 3.602 29.973 -16.234 1.00 80.81 201 SER A C 1
ATOM 1552 O O . SER A 1 201 ? 4.699 30.105 -16.774 1.00 80.81 201 SER A O 1
ATOM 1554 N N . ASP A 1 202 ? 2.550 29.480 -16.892 1.00 80.25 202 ASP A N 1
ATOM 1555 C CA . ASP A 1 202 ? 2.591 29.021 -18.275 1.00 80.25 202 ASP A CA 1
ATOM 1556 C C . ASP A 1 202 ? 2.521 30.181 -19.292 1.00 80.25 202 ASP A C 1
ATOM 1558 O O . ASP A 1 202 ? 2.010 31.261 -18.978 1.00 80.25 202 ASP A O 1
ATOM 1562 N N . PRO A 1 203 ? 3.035 30.004 -20.525 1.00 84.62 203 PRO A N 1
ATOM 1563 C CA . PRO A 1 203 ? 3.060 31.071 -21.523 1.00 84.62 203 PRO A CA 1
ATOM 1564 C C . PRO A 1 203 ? 1.661 31.634 -21.827 1.00 84.62 203 PRO A C 1
ATOM 1566 O O . PRO A 1 203 ? 0.807 30.942 -22.373 1.00 84.62 203 PRO A O 1
ATOM 1569 N N . GLY A 1 204 ? 1.450 32.922 -21.532 1.00 82.75 204 GLY A N 1
ATOM 1570 C CA . GLY A 1 204 ? 0.191 33.633 -21.802 1.00 82.75 204 GLY A CA 1
ATOM 1571 C C . GLY A 1 204 ? -0.662 33.952 -20.571 1.00 82.75 204 GLY A C 1
ATOM 1572 O O . GLY A 1 204 ? -1.716 34.572 -20.727 1.00 82.75 204 GLY A O 1
ATOM 1573 N N . TYR A 1 205 ? -0.214 33.585 -19.367 1.00 84.62 205 TYR A N 1
ATOM 1574 C CA . TYR A 1 205 ? -0.904 33.943 -18.127 1.00 84.62 205 TYR A CA 1
ATOM 1575 C C . TYR A 1 205 ? -0.918 35.460 -17.866 1.00 84.62 205 TYR A C 1
ATOM 1577 O O . TYR A 1 205 ? 0.001 36.200 -18.240 1.00 84.62 205 TYR A O 1
ATOM 1585 N N . ARG A 1 206 ? -1.963 35.944 -17.191 1.00 86.69 206 ARG A N 1
ATOM 1586 C CA . ARG A 1 206 ? -2.033 37.321 -16.679 1.00 86.69 206 ARG A CA 1
ATOM 1587 C C . ARG A 1 206 ? -1.421 37.390 -15.280 1.00 86.69 206 ARG A C 1
ATOM 1589 O O . ARG A 1 206 ? -1.554 36.472 -14.478 1.00 86.69 206 ARG A O 1
ATOM 1596 N N . LYS A 1 207 ? -0.775 38.511 -14.940 1.00 84.06 207 LYS A N 1
ATOM 1597 C CA . LYS A 1 207 ? -0.202 38.709 -13.597 1.00 84.06 207 LYS A CA 1
ATOM 1598 C C . LYS A 1 207 ? -1.303 38.606 -12.530 1.00 84.06 207 LYS A C 1
ATOM 1600 O O . LYS A 1 207 ? -2.259 39.375 -12.573 1.00 84.06 207 LYS A O 1
ATOM 1605 N N . GLY A 1 208 ? -1.131 37.689 -11.576 1.00 80.38 208 GLY A N 1
ATOM 1606 C CA . GLY A 1 208 ? -2.110 37.398 -10.520 1.00 80.38 208 GLY A CA 1
ATOM 1607 C C . GLY A 1 208 ? -3.150 36.334 -10.889 1.00 80.38 208 GLY A C 1
ATOM 1608 O O . GLY A 1 208 ? -4.065 36.095 -10.109 1.00 80.38 208 GLY A O 1
ATOM 1609 N N . GLU A 1 209 ? -3.036 35.705 -12.061 1.00 81.06 209 GLU A N 1
ATOM 1610 C CA . GLU A 1 209 ? -3.903 34.597 -12.459 1.00 81.06 209 GLU A CA 1
ATOM 1611 C C . GLU A 1 209 ? -3.522 33.316 -11.705 1.00 81.06 209 GLU A C 1
ATOM 1613 O O . GLU A 1 209 ? -2.362 32.899 -11.707 1.00 81.06 209 GLU A O 1
ATOM 1618 N N . LEU A 1 210 ? -4.507 32.704 -11.050 1.00 80.31 210 LEU A N 1
ATOM 1619 C CA . LEU A 1 210 ? -4.339 31.467 -10.292 1.00 80.31 210 LEU A CA 1
ATOM 1620 C C . LEU A 1 210 ? -4.508 30.247 -11.196 1.00 80.31 210 LEU A C 1
ATOM 1622 O O . LEU A 1 210 ? -5.238 30.281 -12.189 1.00 80.31 210 LEU A O 1
ATOM 1626 N N . MET A 1 211 ? -3.812 29.168 -10.855 1.00 75.88 211 MET A N 1
ATOM 1627 C CA . MET A 1 211 ? -3.977 27.874 -11.493 1.00 75.88 211 MET A CA 1
ATOM 1628 C C . MET A 1 211 ? -5.315 27.291 -11.024 1.00 75.88 211 MET A C 1
ATOM 1630 O O . MET A 1 211 ? -5.477 26.975 -9.851 1.00 75.88 211 MET A O 1
ATOM 1634 N N . MET A 1 212 ? -6.280 27.190 -11.939 1.00 71.12 212 MET A N 1
ATOM 1635 C CA . MET A 1 212 ? -7.634 26.703 -11.660 1.00 71.12 212 MET A CA 1
ATOM 1636 C C . MET A 1 212 ? -7.911 25.455 -12.495 1.00 71.12 212 MET A C 1
ATOM 1638 O O . MET A 1 212 ? -7.512 25.400 -13.663 1.00 71.12 212 MET A O 1
ATOM 1642 N N . ASP A 1 213 ? -8.625 24.484 -11.927 1.00 65.12 213 ASP A N 1
ATOM 1643 C CA . ASP A 1 213 ? -9.180 23.392 -12.720 1.00 65.12 213 ASP A CA 1
ATOM 1644 C C . ASP A 1 213 ? -10.338 23.937 -13.567 1.00 65.12 213 ASP A C 1
ATOM 1646 O O . ASP A 1 213 ? -11.351 24.418 -13.061 1.00 65.12 213 ASP A O 1
ATOM 1650 N N . SER A 1 214 ? -10.147 23.925 -14.884 1.00 60.75 214 SER A N 1
ATOM 1651 C CA . SER A 1 214 ? -11.115 24.461 -15.846 1.00 60.75 214 SER A CA 1
ATOM 1652 C C . SER A 1 214 ? -12.181 23.450 -16.269 1.00 60.75 214 SER A C 1
ATOM 1654 O O . SER A 1 214 ? -13.078 23.814 -17.030 1.00 60.75 214 SER A O 1
ATOM 1656 N N . ILE A 1 215 ? -12.076 22.196 -15.819 1.00 59.81 215 ILE A N 1
ATOM 1657 C CA . ILE A 1 215 ? -12.927 21.101 -16.290 1.00 59.81 215 ILE A CA 1
ATOM 1658 C C . ILE A 1 215 ? -14.349 21.209 -15.714 1.00 59.81 215 ILE A C 1
ATOM 1660 O O . ILE A 1 215 ? -15.299 20.917 -16.438 1.00 59.81 215 ILE A O 1
ATOM 1664 N N . ASP A 1 216 ? -14.513 21.730 -14.492 1.00 53.00 216 ASP A N 1
ATOM 1665 C CA . ASP A 1 216 ? -15.799 21.693 -13.771 1.00 53.00 216 ASP A CA 1
ATOM 1666 C C . ASP A 1 216 ? -16.420 23.060 -13.426 1.00 53.00 216 ASP A C 1
ATOM 1668 O O . ASP A 1 216 ? -17.487 23.116 -12.808 1.00 53.00 216 ASP A O 1
ATOM 1672 N N . CYS A 1 217 ? -15.823 24.184 -13.842 1.00 60.22 217 CYS A N 1
ATOM 1673 C CA . CYS A 1 217 ? -16.378 25.505 -13.524 1.00 60.22 217 CYS A CA 1
ATOM 1674 C C . CYS A 1 217 ? -17.276 26.057 -14.639 1.00 60.22 217 CYS A C 1
ATOM 1676 O O . CYS A 1 217 ? -16.782 26.311 -15.742 1.00 60.22 217 CYS A O 1
ATOM 1678 N N . PRO A 1 218 ? -18.585 26.289 -14.377 1.00 60.12 218 PRO A N 1
ATOM 1679 C CA . PRO A 1 218 ? -19.450 26.940 -15.349 1.00 60.12 218 PRO A CA 1
ATOM 1680 C C . PRO A 1 218 ? -18.896 28.327 -15.692 1.00 60.12 218 PRO A C 1
ATOM 1682 O O . PRO A 1 218 ? -18.496 29.080 -14.802 1.00 60.12 218 PRO A O 1
ATOM 1685 N N . LYS A 1 219 ? -18.842 28.617 -16.996 1.00 56.84 219 LYS A N 1
ATOM 1686 C CA . LYS A 1 219 ? -18.427 29.915 -17.543 1.00 56.84 219 LYS A CA 1
ATOM 1687 C C . LYS A 1 219 ? -19.423 31.020 -17.219 1.00 56.84 219 LYS A C 1
ATOM 1689 O O . LYS A 1 219 ? -20.640 30.732 -17.250 1.00 56.84 219 LYS A O 1
#

Organism: NCBI:txid219329

Foldseek 3Di:
DPPVPAQWDDFPQQVVVVVVVCVVCVVVVNQQLAAAAEAEQKKFKFQFPDPVDQDTGGGGDFFDDAFPFRSDGGMDGNQSVVVVCVVVVWDWDAPLNRLWTWTDDDRMIIIHDDLRSLLVVQVVSVVSNHSYYDYDPQLSAWLQSRRLVSNLVNDPVSVVVPPPPPDPPDDDPPPPPSQGRDGADPPPDDDPPRGDFAADDDPPDDVPHTDHDPPPYDD

pLDDT: mean 83.74, std 17.43, range [31.56, 98.25]